Protein 6F6O (pdb70)

Solvent-accessible surface area: 9831 Å² total; per-residue (Å²): 67,77,19,6,32,26,11,93,158,20,134,42,8,0,20,28,50,218,68,77,158,99,52,0,0,54,0,13,0,31,0,44,46,99,60,53,59,0,56,4,80,0,24,0,49,4,43,20,104,100,1,20,46,35,6,100,86,96,71,10,81,1,73,0,50,0,28,0,42,64,63,1,46,10,39,64,141,46,2,10,0,68,76,68,11,108,27,98,142,191,69,101,87,136,90,45,5,89,2,4,0,0,8,51,126,27,24,31,28,50,98,131,159,55,58,107,29,109,101,1,68,41,139,25,83,2,83,4,139,5,85,124,30,44,108,40,66,1,87,2,32,0,8,0,0,20,143,69,60,55,122,194,14,38,14,0,0,19,0,54,1,17,4,121,24,75,146,26,14,10,124,83,83,22,67,1,79,0,36,72,15,95,12,58,2,82,46,22,113,113

GO terms:
  GO:0046983 protein dimerization activity (F, IDA)
  GO:0005515 protein binding (F, IPI)

Nearest PDB structures (foldseek):
  6f6o-assembly1_A  TM=1.005E+00  e=3.137E-37  Human adenovirus B3
  4wyj-assembly1_C  TM=9.952E-01  e=2.192E-34  Human adenovirus B3
  4wyj-assembly1_B  TM=9.953E-01  e=2.698E-34  Human adenovirus B3
  1h7z-assembly1_B  TM=9.784E-01  e=2.081E-34  Human adenovirus B3
  4zdg-assembly1_B  TM=9.277E-01  e=8.644E-22  Human adenovirus 14p1

Secondary structure (DSSP, 8-state):
--EEES-SS--S-B--STT--S--EEEEEEEEEETTEEEEEEEEEE-STTGGGGGGSSEEEEEEEEEE-TTS-B-TTTSSB-S--EESS--STT---GGGSBPTTTS-B--TTS---GGGEEEEEEEEE-TTS-EEEEEEEEEESB--SSTT-SEEEEEEEEEE-SS-S-SS----BPPPEEEEEEBPP-

CATH classification: 2.60.90.10

Foldseek 3Di:
DFKWWPDDWDDFFFAFDPPDDDGFKDWTWIWGDDPQKTKIKIKIKGHHQVVQCQLQDQKHKTKWKFFAAQQGWTPQVPGRGNHTIDDPDDDPDSDGPQQRAFDCVQANEPDDPDDADPSQKDKDWWWWQAPVRDIFIWIKIWGWHHDDPDPRTDIMIMIMTIGNHPGRRDDHGDITMTGMDIDMHGGDDD

Structure (mmCIF, N/CA/C/O backbone):
data_6F6O
#
_entry.id   6F6O
#
_cell.length_a   81.867
_cell.length_b   81.867
_cell.length_c   81.867
_cell.angle_alpha   90.00
_cell.angle_beta   90.00
_cell.angle_gamma   90.00
#
_symmetry.space_group_name_H-M   'P 21 3'
#
loop_
_entity.id
_entity.type
_entity.pdbx_description
1 polymer 'Fiber protein'
2 water water
#
loop_
_atom_site.group_PDB
_atom_site.id
_atom_site.type_symbol
_atom_site.label_atom_id
_atom_site.label_alt_id
_atom_site.label_comp_id
_atom_site.label_asym_id
_atom_site.label_entity_id
_atom_site.label_seq_id
_atom_site.pdbx_PDB_ins_code
_atom_site.Cartn_x
_atom_site.Cartn_y
_atom_site.Cartn_z
_atom_site.occupancy
_atom_site.B_iso_or_equiv
_atom_site.auth_seq_id
_atom_site.auth_comp_id
_atom_site.auth_asym_id
_atom_site.auth_atom_id
_atom_site.pdbx_PDB_model_num
ATOM 1 N N . ASN A 1 7 ? 9.757 -3.520 24.805 1.00 45.90 130 ASN A N 1
ATOM 2 C CA . ASN A 1 7 ? 9.915 -3.803 23.341 1.00 50.54 130 ASN A CA 1
ATOM 3 C C . ASN A 1 7 ? 11.296 -4.364 23.086 1.00 45.60 130 ASN A C 1
ATOM 4 O O . ASN A 1 7 ? 12.330 -3.661 22.993 1.00 43.15 130 ASN A O 1
ATOM 9 N N . ASN A 1 8 ? 11.324 -5.660 22.969 1.00 32.64 131 ASN A N 1
ATOM 10 C CA . ASN A 1 8 ? 12.625 -6.236 23.044 1.00 29.86 131 ASN A CA 1
ATOM 11 C C . ASN A 1 8 ? 13.012 -6.847 21.688 1.00 21.71 131 ASN A C 1
ATOM 12 O O . ASN A 1 8 ? 14.040 -7.531 21.665 1.00 24.33 131 ASN A O 1
ATOM 17 N N . THR A 1 9 ? 12.323 -6.495 20.576 1.00 22.50 132 THR A N 1
ATOM 18 C CA . THR A 1 9 ? 12.674 -7.001 19.217 1.00 20.21 132 THR A CA 1
ATOM 19 C C . THR A 1 9 ? 12.960 -5.892 18.171 1.00 19.66 132 THR A C 1
ATOM 20 O O . THR A 1 9 ? 12.111 -5.027 17.956 1.00 20.90 132 THR A O 1
ATOM 24 N N . LEU A 1 10 ? 14.136 -5.912 17.592 1.00 16.56 133 LEU A N 1
ATOM 25 C CA . LEU A 1 10 ? 14.549 -4.968 16.532 1.00 16.44 133 LEU A CA 1
ATOM 26 C C . LEU A 1 10 ? 14.732 -5.778 15.296 1.00 16.19 133 LEU A C 1
ATOM 27 O O . LEU A 1 10 ? 15.519 -6.762 15.264 1.00 15.66 133 LEU A O 1
ATOM 32 N N . TRP A 1 11 ? 14.062 -5.451 14.213 1.00 15.19 134 TRP A N 1
ATOM 33 C CA . TRP A 1 11 ? 14.066 -6.332 13.050 1.00 15.91 134 TRP A CA 1
ATOM 34 C C . TRP A 1 11 ? 13.729 -5.692 11.727 1.00 16.30 134 TRP A C 1
ATOM 35 O O . TRP A 1 11 ? 13.353 -4.493 11.646 1.00 17.97 134 TRP A O 1
ATOM 46 N N . THR A 1 12 ? 13.874 -6.478 10.676 1.00 16.91 135 THR A N 1
ATOM 47 C CA . THR A 1 12 ? 13.479 -6.145 9.277 1.00 18.15 135 THR A CA 1
ATOM 48 C C . THR A 1 12 ? 12.010 -6.367 8.984 1.00 21.23 135 THR A C 1
ATOM 49 O O . THR A 1 12 ? 11.562 -6.060 7.852 1.00 23.85 135 THR A O 1
ATOM 53 N N . GLY A 1 13 ? 11.255 -6.953 9.931 1.00 19.63 136 GLY A N 1
ATOM 54 C CA . GLY A 1 13 ? 9.959 -7.582 9.704 1.00 21.15 136 GLY A CA 1
ATOM 55 C C . GLY A 1 13 ? 10.169 -9.050 9.360 1.00 20.87 136 GLY A C 1
ATOM 56 O O . GLY A 1 13 ? 11.315 -9.454 8.980 1.00 20.80 136 GLY A O 1
ATOM 57 N N . PRO A 1 14 ? 9.098 -9.824 9.439 1.00 21.62 137 PRO A N 1
ATOM 58 C CA . PRO A 1 14 ? 9.259 -11.278 9.318 1.00 22.04 137 PRO A CA 1
ATOM 59 C C . PRO A 1 14 ? 9.362 -11.821 7.910 1.00 21.40 137 PRO A C 1
ATOM 60 O O . PRO A 1 14 ? 9.763 -12.961 7.760 1.00 23.07 137 PRO A O 1
ATOM 64 N N . LYS A 1 15 ? 8.945 -11.047 6.900 1.00 20.01 138 LYS A N 1
ATOM 65 C CA . LYS A 1 15 ? 8.964 -11.518 5.491 1.00 21.03 138 LYS A CA 1
ATOM 66 C C . LYS A 1 15 ? 9.150 -10.296 4.552 1.00 20.90 138 LYS A C 1
ATOM 67 O O . LYS A 1 15 ? 8.266 -9.900 3.779 1.00 22.42 138 LYS A O 1
ATOM 73 N N . PRO A 1 16 ? 10.337 -9.682 4.666 1.00 19.51 139 PRO A N 1
ATOM 74 C CA . PRO A 1 16 ? 10.527 -8.398 4.000 1.00 18.71 139 PRO A CA 1
ATOM 75 C C . PRO A 1 16 ? 10.586 -8.527 2.487 1.00 20.92 139 PRO A C 1
ATOM 76 O O . PRO A 1 16 ? 11.015 -9.546 1.964 1.00 20.45 139 PRO A O 1
ATOM 80 N N . GLU A 1 17 ? 10.210 -7.447 1.802 1.00 22.16 140 GLU A N 1
ATOM 81 C CA . GLU A 1 17 ? 10.523 -7.305 0.372 1.00 24.42 140 GLU A CA 1
ATOM 82 C C . GLU A 1 17 ? 11.995 -6.913 0.195 1.00 23.28 140 GLU A C 1
ATOM 83 O O . GLU A 1 17 ? 12.743 -6.727 1.208 1.00 22.24 140 GLU A O 1
ATOM 89 N N . ALA A 1 18 ? 12.435 -6.815 -1.070 1.00 21.03 141 ALA A N 1
ATOM 90 C CA . ALA A 1 18 ? 13.860 -6.680 -1.312 1.00 18.50 141 ALA A CA 1
ATOM 91 C C . ALA A 1 18 ? 14.358 -5.403 -0.627 1.00 18.31 141 ALA A C 1
ATOM 92 O O . ALA A 1 18 ? 13.802 -4.313 -0.845 1.00 20.42 141 ALA A O 1
ATOM 94 N N . ASN A 1 19 ? 15.433 -5.577 0.169 1.00 17.84 142 ASN A N 1
ATOM 95 C CA . ASN A 1 19 ? 15.930 -4.512 1.062 1.00 17.09 142 ASN A CA 1
ATOM 96 C C . ASN A 1 19 ? 17.432 -4.463 1.155 1.00 17.90 142 ASN A C 1
ATOM 97 O O . ASN A 1 19 ? 17.980 -3.702 1.935 1.00 19.73 142 ASN A O 1
ATOM 102 N N . CYS A 1 20 ? 18.126 -5.316 0.398 1.00 18.15 143 CYS A N 1
ATOM 103 C CA . CYS A 1 20 ? 19.546 -5.568 0.626 1.00 18.61 143 CYS A CA 1
ATOM 104 C C . CYS A 1 20 ? 20.230 -5.673 -0.730 1.00 18.38 143 CYS A C 1
ATOM 105 O O . CYS A 1 20 ? 19.601 -6.147 -1.695 1.00 18.89 143 CYS A O 1
ATOM 108 N N . ILE A 1 21 ? 21.477 -5.219 -0.855 1.00 18.26 144 ILE A N 1
ATOM 109 C CA . ILE A 1 21 ? 22.263 -5.338 -2.078 1.00 20.97 144 ILE A CA 1
ATOM 110 C C . ILE A 1 21 ? 23.451 -6.301 -1.860 1.00 20.59 144 ILE A C 1
ATOM 111 O O . ILE A 1 21 ? 24.302 -6.033 -1.034 1.00 22.92 144 ILE A O 1
ATOM 116 N N . ILE A 1 22 ? 23.498 -7.344 -2.665 1.00 21.23 145 ILE A N 1
ATOM 117 C CA . ILE A 1 22 ? 24.602 -8.354 -2.717 1.00 23.37 145 ILE A CA 1
ATOM 118 C C . ILE A 1 22 ? 25.553 -8.088 -3.867 1.00 25.02 145 ILE A C 1
ATOM 119 O O . ILE A 1 22 ? 26.763 -8.198 -3.685 1.00 28.57 145 ILE A O 1
ATOM 124 N N . GLU A 1 23 ? 25.030 -7.824 -5.058 1.00 23.22 146 GLU A N 1
ATOM 125 C CA . GLU A 1 23 ? 25.862 -7.654 -6.278 1.00 26.74 146 GLU A CA 1
ATOM 126 C C . GLU A 1 23 ? 26.749 -6.456 -6.175 1.00 36.36 146 GLU A C 1
ATOM 127 O O . GLU A 1 23 ? 26.292 -5.352 -5.861 1.00 28.86 146 GLU A O 1
ATOM 133 N N . TYR A 1 24 ? 28.045 -6.683 -6.471 1.00 36.69 147 TYR A N 1
ATOM 134 C CA . TYR A 1 24 ? 29.017 -5.632 -6.459 1.00 38.19 147 TYR A CA 1
ATOM 135 C C . TYR A 1 24 ? 28.654 -4.539 -7.446 1.00 35.47 147 TYR A C 1
ATOM 136 O O . TYR A 1 24 ? 28.368 -4.796 -8.634 1.00 35.24 147 TYR A O 1
ATOM 145 N N . GLY A 1 25 ? 28.647 -3.307 -6.953 1.00 34.06 148 GLY A N 1
ATOM 146 C CA . GLY A 1 25 ? 28.407 -2.126 -7.792 1.00 37.70 148 GLY A CA 1
ATOM 147 C C . GLY A 1 25 ? 26.958 -1.794 -8.084 1.00 38.28 148 GLY A C 1
ATOM 148 O O . GLY A 1 25 ? 26.665 -0.720 -8.627 1.00 41.42 148 GLY A O 1
ATOM 149 N N . LYS A 1 26 ? 26.037 -2.679 -7.714 1.00 35.58 149 LYS A N 1
ATOM 150 C CA . LYS A 1 26 ? 24.605 -2.444 -7.943 1.00 32.51 149 LYS A CA 1
ATOM 151 C C . LYS A 1 26 ? 24.017 -1.442 -6.933 1.00 30.57 149 LYS A C 1
ATOM 152 O O . LYS A 1 26 ? 24.478 -1.309 -5.823 1.00 29.76 149 LYS A O 1
ATOM 158 N N . GLN A 1 27 ? 23.026 -0.665 -7.388 1.00 34.36 150 GLN A N 1
ATOM 159 C CA . GLN A 1 27 ? 22.472 0.466 -6.614 1.00 36.08 150 GLN A CA 1
ATOM 160 C C . GLN A 1 27 ? 21.082 0.229 -6.023 1.00 34.78 150 GLN A C 1
ATOM 161 O O . GLN A 1 27 ? 20.721 0.893 -5.054 1.00 36.50 150 GLN A O 1
ATOM 167 N N . ASN A 1 28 ? 20.366 -0.782 -6.525 1.00 28.91 151 ASN A N 1
ATOM 168 C CA . ASN A 1 28 ? 19.028 -1.102 -6.050 1.00 28.49 151 ASN A CA 1
ATOM 169 C C . ASN A 1 28 ? 19.008 -2.474 -5.378 1.00 26.05 151 ASN A C 1
ATOM 170 O O . ASN A 1 28 ? 19.785 -3.349 -5.764 1.00 23.97 151 ASN A O 1
ATOM 175 N N . PRO A 1 29 ? 18.118 -2.687 -4.387 1.00 24.17 152 PRO A N 1
ATOM 176 C CA . PRO A 1 29 ? 18.025 -3.989 -3.732 1.00 22.44 152 PRO A CA 1
ATOM 177 C C . PRO A 1 29 ? 17.846 -5.169 -4.680 1.00 21.30 152 PRO A C 1
ATOM 178 O O . PRO A 1 29 ? 17.096 -5.079 -5.630 1.00 24.45 152 PRO A O 1
ATOM 182 N N . ASP A 1 30 ? 18.547 -6.258 -4.390 1.00 19.52 153 ASP A N 1
ATOM 183 C CA . ASP A 1 30 ? 18.480 -7.509 -5.168 1.00 19.46 153 ASP A CA 1
ATOM 184 C C . ASP A 1 30 ? 18.286 -8.727 -4.299 1.00 19.87 153 ASP A C 1
ATOM 185 O O . ASP A 1 30 ? 18.439 -9.839 -4.797 1.00 19.99 153 ASP A O 1
ATOM 190 N N . SER A 1 31 ? 18.018 -8.539 -3.008 1.00 18.09 154 SER A N 1
ATOM 191 C CA . SER A 1 31 ? 17.884 -9.634 -2.068 1.00 17.77 154 SER A CA 1
ATOM 192 C C . SER A 1 31 ? 17.041 -9.178 -0.852 1.00 16.86 154 SER A C 1
ATOM 193 O O . SER A 1 31 ? 16.851 -7.947 -0.648 1.00 16.17 154 SER A O 1
ATOM 196 N N . LYS A 1 32 ? 16.517 -10.162 -0.130 1.00 16.61 155 LYS A N 1
ATOM 197 C CA . LYS A 1 32 ? 15.630 -9.944 1.013 1.00 15.74 155 LYS A CA 1
ATOM 198 C C . LYS A 1 32 ? 16.391 -10.455 2.230 1.00 15.16 155 LYS A C 1
ATOM 199 O O . LYS A 1 32 ? 16.557 -11.677 2.436 1.00 16.24 155 LYS A O 1
ATOM 205 N N . LEU A 1 33 ? 16.884 -9.532 3.057 1.00 15.31 156 LEU A N 1
ATOM 206 C CA . LEU A 1 33 ? 17.516 -9.887 4.348 1.00 14.76 156 LEU A CA 1
ATOM 207 C C . LEU A 1 33 ? 16.524 -9.882 5.468 1.00 14.11 156 LEU A C 1
ATOM 208 O O . LEU A 1 33 ? 15.875 -8.876 5.680 1.00 14.65 156 LEU A O 1
ATOM 213 N N . THR A 1 34 ? 16.321 -11.064 6.106 1.00 14.36 157 THR A N 1
ATOM 214 C CA . THR A 1 34 ? 15.574 -11.130 7.340 1.00 14.05 157 THR A CA 1
ATOM 215 C C . THR A 1 34 ? 16.560 -11.117 8.483 1.00 13.88 157 THR A C 1
ATOM 216 O O . THR A 1 34 ? 17.408 -11.981 8.575 1.00 14.45 157 THR A O 1
ATOM 220 N N . LEU A 1 35 ? 16.490 -10.092 9.332 1.00 12.78 158 LEU A N 1
ATOM 221 C CA . LEU A 1 35 ? 17.367 -9.993 10.495 1.00 13.39 158 LEU A CA 1
ATOM 222 C C . LEU A 1 35 ? 16.533 -9.635 11.698 1.00 13.57 158 LEU A C 1
ATOM 223 O O . LEU A 1 35 ? 15.740 -8.656 11.661 1.00 14.87 158 LEU A O 1
ATOM 228 N N . ILE A 1 36 ? 16.661 -10.424 12.775 1.00 13.00 159 ILE A N 1
ATOM 229 C CA . ILE A 1 36 ? 15.861 -10.235 13.972 1.00 14.35 159 ILE A CA 1
ATOM 230 C C . ILE A 1 36 ? 16.772 -10.252 15.174 1.00 13.80 159 ILE A C 1
ATOM 231 O O . ILE A 1 36 ? 17.535 -11.225 15.321 1.00 14.54 159 ILE A O 1
ATOM 236 N N . LEU A 1 37 ? 16.742 -9.231 16.013 1.00 13.71 160 LEU A N 1
ATOM 237 C CA . LEU A 1 37 ? 17.598 -9.084 17.207 1.00 13.94 160 LEU A CA 1
ATOM 238 C C . LEU A 1 37 ? 16.690 -8.949 18.392 1.00 15.20 160 LEU A C 1
ATOM 239 O O . LEU A 1 37 ? 15.887 -8.040 18.439 1.00 15.90 160 LEU A O 1
ATOM 244 N N . VAL A 1 38 ? 16.736 -9.883 19.346 1.00 15.70 161 VAL A N 1
ATOM 245 C CA . VAL A 1 38 ? 15.915 -9.868 20.521 1.00 15.12 161 VAL A CA 1
ATOM 246 C C . VAL A 1 38 ? 16.806 -9.730 21.769 1.00 16.50 161 VAL A C 1
ATOM 247 O O . VAL A 1 38 ? 17.755 -10.529 21.978 1.00 15.79 161 VAL A O 1
ATOM 251 N N . LYS A 1 39 ? 16.533 -8.754 22.603 1.00 18.66 162 LYS A N 1
ATOM 252 C CA . LYS A 1 39 ? 17.215 -8.698 23.907 1.00 21.06 162 LYS A CA 1
ATOM 253 C C . LYS A 1 39 ? 16.771 -9.792 24.874 1.00 25.76 162 LYS A C 1
ATOM 254 O O . LYS A 1 39 ? 15.581 -10.006 25.034 1.00 31.12 162 LYS A O 1
ATOM 260 N N . ASN A 1 40 ? 17.705 -10.416 25.589 1.00 23.18 163 ASN A N 1
ATOM 261 C CA . ASN A 1 40 ? 17.449 -11.501 26.560 1.00 26.82 163 ASN A CA 1
ATOM 262 C C . ASN A 1 40 ? 18.556 -11.227 27.626 1.00 23.56 163 ASN A C 1
ATOM 263 O O . ASN A 1 40 ? 19.699 -11.677 27.455 1.00 22.95 163 ASN A O 1
ATOM 268 N N . GLY A 1 41 ? 18.214 -10.546 28.703 1.00 24.69 164 GLY A N 1
ATOM 269 C CA . GLY A 1 41 ? 19.235 -10.132 29.730 1.00 24.24 164 GLY A CA 1
ATOM 270 C C . GLY A 1 41 ? 20.412 -9.367 29.093 1.00 22.66 164 GLY A C 1
ATOM 271 O O . GLY A 1 41 ? 20.175 -8.466 28.256 1.00 23.91 164 GLY A O 1
ATOM 272 N N . GLY A 1 42 ? 21.655 -9.790 29.382 1.00 20.52 165 GLY A N 1
ATOM 273 C CA . GLY A 1 42 ? 22.850 -9.147 28.866 1.00 20.28 165 GLY A CA 1
ATOM 274 C C . GLY A 1 42 ? 23.246 -9.531 27.461 1.00 18.96 165 GLY A C 1
ATOM 275 O O . GLY A 1 42 ? 24.295 -9.063 27.002 1.00 19.38 165 GLY A O 1
ATOM 276 N N . ILE A 1 43 ? 22.452 -10.381 26.791 1.00 17.75 166 ILE A N 1
ATOM 277 C CA . ILE A 1 43 ? 22.727 -10.877 25.451 1.00 17.37 166 ILE A CA 1
ATOM 278 C C . ILE A 1 43 ? 21.636 -10.453 24.460 1.00 14.72 166 ILE A C 1
ATOM 279 O O . ILE A 1 43 ? 20.510 -10.150 24.860 1.00 17.27 166 ILE A O 1
ATOM 284 N N . VAL A 1 44 ? 22.011 -10.370 23.179 1.00 14.64 167 VAL A N 1
ATOM 285 C CA . VAL A 1 44 ? 21.081 -10.370 22.038 1.00 14.23 167 VAL A CA 1
ATOM 286 C C . VAL A 1 44 ? 21.085 -11.747 21.418 1.00 15.32 167 VAL A C 1
ATOM 287 O O . VAL A 1 44 ? 22.155 -12.316 21.160 1.00 15.66 167 VAL A O 1
ATOM 291 N N . ASN A 1 45 ? 19.898 -12.262 21.199 1.00 13.80 168 ASN A N 1
ATOM 292 C CA . ASN A 1 45 ? 19.690 -13.455 20.389 1.00 14.92 168 ASN A CA 1
ATOM 293 C C . ASN A 1 45 ? 19.309 -12.989 18.970 1.00 15.10 168 ASN A C 1
ATOM 294 O O . ASN A 1 45 ? 18.294 -12.289 18.775 1.00 15.47 168 ASN A O 1
ATOM 299 N N . GLY A 1 46 ? 20.102 -13.381 17.982 1.00 13.68 169 GLY A N 1
ATOM 300 C CA . GLY A 1 46 ? 19.902 -13.022 16.595 1.00 14.45 169 GLY A CA 1
ATOM 301 C C . GLY A 1 46 ? 19.469 -14.174 15.757 1.00 13.48 169 GLY A C 1
ATOM 302 O O . GLY A 1 46 ? 19.790 -15.368 16.027 1.00 14.56 169 GLY A O 1
ATOM 303 N N . TYR A 1 47 ? 18.777 -13.812 14.659 1.00 12.93 170 TYR A N 1
ATOM 304 C CA . TYR A 1 47 ? 18.275 -14.752 13.667 1.00 12.28 170 TYR A CA 1
ATOM 305 C C . TYR A 1 47 ? 18.449 -14.094 12.310 1.00 12.69 170 TYR A C 1
ATOM 306 O O . TYR A 1 47 ? 18.042 -12.933 12.139 1.00 12.41 170 TYR A O 1
ATOM 315 N N . VAL A 1 48 ? 19.046 -14.753 11.337 1.00 11.64 171 VAL A N 1
ATOM 316 C CA . VAL A 1 48 ? 19.318 -14.149 10.031 1.00 12.79 171 VAL A CA 1
ATOM 317 C C . VAL A 1 48 ? 19.127 -15.151 8.851 1.00 12.52 171 VAL A C 1
ATOM 318 O O . VAL A 1 48 ? 19.509 -16.319 8.984 1.00 12.36 171 VAL A O 1
ATOM 322 N N . THR A 1 49 ? 18.470 -14.716 7.784 1.00 13.10 172 THR A N 1
ATOM 323 C CA A THR A 1 49 ? 18.352 -15.466 6.557 0.50 13.08 172 THR A CA 1
ATOM 324 C CA B THR A 1 49 ? 18.242 -15.477 6.578 0.50 14.02 172 THR A CA 1
ATOM 325 C C . THR A 1 49 ? 18.322 -14.509 5.390 1.00 14.70 172 THR A C 1
ATOM 326 O O . THR A 1 49 ? 17.850 -13.370 5.512 1.00 15.06 172 THR A O 1
ATOM 333 N N . LEU A 1 50 ? 18.790 -14.993 4.226 1.00 14.23 173 LEU A N 1
ATOM 334 C CA . LEU A 1 50 ? 18.860 -14.228 3.037 1.00 15.05 173 LEU A CA 1
ATOM 335 C C . LEU A 1 50 ? 18.060 -14.945 1.952 1.00 16.85 173 LEU A C 1
ATOM 336 O O . LEU A 1 50 ? 18.295 -16.201 1.759 1.00 18.53 173 LEU A O 1
ATOM 341 N N . MET A 1 51 ? 17.224 -14.222 1.203 1.00 15.72 174 MET A N 1
ATOM 342 C CA . MET A 1 51 ? 16.525 -14.735 0.023 1.00 16.59 174 MET A CA 1
ATOM 343 C C . MET A 1 51 ? 16.877 -13.910 -1.183 1.00 17.43 174 MET A C 1
ATOM 344 O O . MET A 1 51 ? 16.747 -12.669 -1.135 1.00 18.47 174 MET A O 1
ATOM 349 N N . GLY A 1 52 ? 17.285 -14.541 -2.268 1.00 16.00 175 GLY A N 1
ATOM 350 C CA . GLY A 1 52 ? 17.592 -13.805 -3.491 1.00 16.98 175 GLY A CA 1
ATOM 351 C C . GLY A 1 52 ? 16.436 -13.280 -4.210 1.00 17.10 175 GLY A C 1
ATOM 352 O O . GLY A 1 52 ? 15.381 -13.890 -4.247 1.00 19.15 175 GLY A O 1
ATOM 353 N N . ALA A 1 53 ? 16.600 -12.122 -4.878 1.00 17.14 176 ALA A N 1
ATOM 354 C CA . ALA A 1 53 ? 15.536 -11.409 -5.608 1.00 19.04 176 ALA A CA 1
ATOM 355 C C . ALA A 1 53 ? 16.074 -10.692 -6.845 1.00 22.22 176 ALA A C 1
ATOM 356 O O . ALA A 1 53 ? 15.604 -9.588 -7.213 1.00 26.26 176 ALA A O 1
ATOM 358 N N . SER A 1 54 ? 17.067 -11.274 -7.507 1.00 19.34 177 SER A N 1
ATOM 359 C CA . SER A 1 54 ? 17.473 -10.834 -8.821 1.00 20.47 177 SER A CA 1
ATOM 360 C C . SER A 1 54 ? 18.033 -12.026 -9.588 1.00 19.70 177 SER A C 1
ATOM 361 O O . SER A 1 54 ? 18.363 -13.045 -8.935 1.00 19.39 177 SER A O 1
ATOM 364 N N . ASP A 1 55 ? 18.147 -11.879 -10.894 1.00 21.91 178 ASP A N 1
ATOM 365 C CA . ASP A 1 55 ? 18.695 -12.977 -11.711 1.00 23.92 178 ASP A CA 1
ATOM 366 C C . ASP A 1 55 ? 20.169 -13.251 -11.330 1.00 24.81 178 ASP A C 1
ATOM 367 O O . ASP A 1 55 ? 20.590 -14.388 -11.265 1.00 25.49 178 ASP A O 1
ATOM 372 N N . TYR A 1 56 ? 20.936 -12.211 -11.030 1.00 22.83 179 TYR A N 1
ATOM 373 C CA . TYR A 1 56 ? 22.309 -12.363 -10.574 1.00 24.21 179 TYR A CA 1
ATOM 374 C C . TYR A 1 56 ? 22.426 -13.146 -9.273 1.00 21.41 179 TYR A C 1
ATOM 375 O O . TYR A 1 56 ? 23.169 -14.119 -9.207 1.00 20.54 179 TYR A O 1
ATOM 384 N N . VAL A 1 57 ? 21.676 -12.788 -8.221 1.00 18.65 180 VAL A N 1
ATOM 385 C CA . VAL A 1 57 ? 21.783 -13.433 -6.951 1.00 17.61 180 VAL A CA 1
ATOM 386 C C . VAL A 1 57 ? 21.298 -14.906 -7.105 1.00 17.43 180 VAL A C 1
ATOM 387 O O . VAL A 1 57 ? 21.871 -15.830 -6.496 1.00 17.39 180 VAL A O 1
ATOM 391 N N . ASN A 1 58 ? 20.256 -15.095 -7.925 1.00 18.41 181 ASN A N 1
ATOM 392 C CA . ASN A 1 58 ? 19.615 -16.396 -8.077 1.00 18.27 181 ASN A CA 1
ATOM 393 C C . ASN A 1 58 ? 20.337 -17.308 -9.083 1.00 19.58 181 ASN A C 1
ATOM 394 O O . ASN A 1 58 ? 19.886 -18.409 -9.329 1.00 19.73 181 ASN A O 1
ATOM 399 N N . THR A 1 59 ? 21.511 -16.887 -9.586 1.00 18.07 182 THR A N 1
ATOM 400 C CA . THR A 1 59 ? 22.389 -17.731 -10.378 1.00 20.43 182 THR A CA 1
ATOM 401 C C . THR A 1 59 ? 23.801 -17.907 -9.731 1.00 19.23 182 THR A C 1
ATOM 402 O O . THR A 1 59 ? 24.611 -18.621 -10.310 1.00 22.62 182 THR A O 1
ATOM 406 N N . LEU A 1 60 ? 24.047 -17.320 -8.582 1.00 20.29 183 LEU A N 1
ATOM 407 C CA . LEU A 1 60 ? 25.309 -17.516 -7.832 1.00 19.57 183 LEU A CA 1
ATOM 408 C C . LEU A 1 60 ? 25.610 -18.994 -7.625 1.00 20.15 183 LEU A C 1
ATOM 409 O O . LEU A 1 60 ? 26.759 -19.398 -7.781 1.00 20.96 183 LEU A O 1
ATOM 414 N N . PHE A 1 61 ? 24.607 -19.782 -7.283 1.00 20.20 184 PHE A N 1
ATOM 415 C CA . PHE A 1 61 ? 24.855 -21.195 -6.938 1.00 20.09 184 PHE A CA 1
ATOM 416 C C . PHE A 1 61 ? 24.998 -22.079 -8.219 1.00 21.64 184 PHE A C 1
ATOM 417 O O . PHE A 1 61 ? 25.108 -23.317 -8.101 1.00 21.46 184 PHE A O 1
ATOM 425 N N . LYS A 1 62 ? 25.053 -21.498 -9.411 1.00 20.60 185 LYS A N 1
ATOM 426 C CA . LYS A 1 62 ? 25.569 -22.221 -10.589 1.00 21.76 185 LYS A CA 1
ATOM 427 C C . LYS A 1 62 ? 27.101 -22.394 -10.551 1.00 22.84 185 LYS A C 1
ATOM 428 O O . LYS A 1 62 ? 27.672 -23.108 -11.401 1.00 25.20 185 LYS A O 1
ATOM 434 N N . ASN A 1 63 ? 27.769 -21.753 -9.596 1.00 21.96 186 ASN A N 1
ATOM 435 C CA . ASN A 1 63 ? 29.199 -21.943 -9.372 1.00 25.43 186 ASN A CA 1
ATOM 436 C C . ASN A 1 63 ? 29.453 -22.725 -8.109 1.00 23.95 186 ASN A C 1
ATOM 437 O O . ASN A 1 63 ? 28.717 -22.621 -7.166 1.00 22.54 186 ASN A O 1
ATOM 442 N N . LYS A 1 64 ? 30.548 -23.507 -8.104 1.00 26.25 187 LYS A N 1
ATOM 443 C CA . LYS A 1 64 ? 30.859 -24.336 -6.934 1.00 28.58 187 LYS A CA 1
ATOM 444 C C . LYS A 1 64 ? 31.489 -23.540 -5.784 1.00 24.29 187 LYS A C 1
ATOM 445 O O . LYS A 1 64 ? 31.473 -23.983 -4.654 1.00 26.64 187 LYS A O 1
ATOM 451 N N . ASN A 1 65 ? 31.957 -22.322 -6.076 1.00 24.55 188 ASN A N 1
ATOM 452 C CA . ASN A 1 65 ? 32.506 -21.415 -5.086 1.00 25.27 188 ASN A CA 1
ATOM 453 C C . ASN A 1 65 ? 31.672 -20.159 -5.036 1.00 27.87 188 ASN A C 1
ATOM 454 O O . ASN A 1 65 ? 31.466 -19.472 -6.045 1.00 32.26 188 ASN A O 1
ATOM 459 N N . VAL A 1 66 ? 31.153 -19.851 -3.871 1.00 22.12 189 VAL A N 1
ATOM 460 C CA . VAL A 1 66 ? 30.210 -18.730 -3.691 1.00 26.32 189 VAL A CA 1
ATOM 461 C C . VAL A 1 66 ? 30.631 -18.043 -2.407 1.00 22.26 189 VAL A C 1
ATOM 462 O O . VAL A 1 66 ? 30.884 -18.721 -1.435 1.00 20.42 189 VAL A O 1
ATOM 466 N N . SER A 1 67 ? 30.717 -16.727 -2.411 1.00 21.85 190 SER A N 1
ATOM 467 C CA A SER A 1 67 ? 30.836 -15.927 -1.156 0.50 21.09 190 SER A CA 1
ATOM 468 C CA B SER A 1 67 ? 30.867 -15.912 -1.204 0.50 20.35 190 SER A CA 1
ATOM 469 C C . SER A 1 67 ? 29.824 -14.807 -1.239 1.00 21.81 190 SER A C 1
ATOM 470 O O . SER A 1 67 ? 29.770 -14.027 -2.197 1.0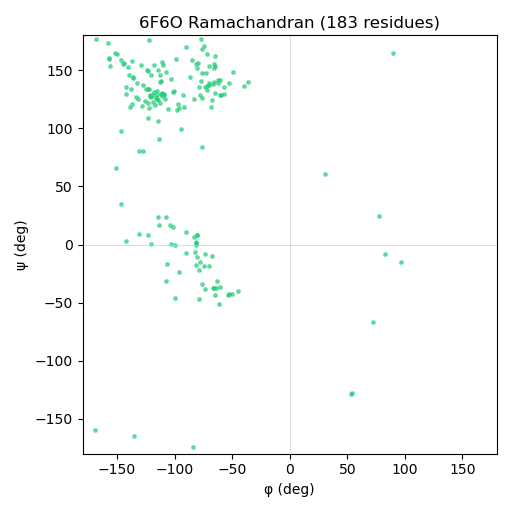0 25.82 190 SER A O 1
ATOM 475 N N . ILE A 1 68 ? 28.998 -14.710 -0.216 1.00 17.70 191 ILE A N 1
ATOM 476 C CA . ILE A 1 68 ? 27.955 -13.712 -0.093 1.00 18.91 191 ILE A CA 1
ATOM 477 C C . ILE A 1 68 ? 28.261 -12.844 1.130 1.00 18.44 191 ILE A C 1
ATOM 478 O O . ILE A 1 68 ? 28.316 -13.382 2.259 1.00 17.05 191 ILE A O 1
ATOM 483 N N . ASN A 1 69 ? 28.437 -11.535 0.953 1.00 19.42 192 ASN A N 1
ATOM 484 C CA A ASN A 1 69 ? 28.811 -10.647 2.043 0.50 19.87 192 ASN A CA 1
ATOM 485 C CA B ASN A 1 69 ? 28.819 -10.627 2.037 0.50 21.09 192 ASN A CA 1
ATOM 486 C C . ASN A 1 69 ? 27.684 -9.633 2.275 1.00 20.22 192 ASN A C 1
ATOM 487 O O . ASN A 1 69 ? 27.131 -9.058 1.308 1.00 22.83 192 ASN A O 1
ATOM 496 N N . VAL A 1 70 ? 27.318 -9.420 3.519 1.00 16.14 193 VAL A N 1
ATOM 497 C CA . VAL A 1 70 ? 26.319 -8.424 3.936 1.00 16.15 193 VAL A CA 1
ATOM 498 C C . VAL A 1 70 ? 26.993 -7.601 5.037 1.00 17.69 193 VAL A C 1
ATOM 499 O O . VAL A 1 70 ? 27.390 -8.156 6.067 1.00 17.28 193 VAL A O 1
ATOM 503 N N . GLU A 1 71 ? 27.139 -6.311 4.833 1.00 18.06 194 GLU A N 1
ATOM 504 C CA . GLU A 1 71 ? 27.715 -5.445 5.866 1.00 18.44 194 GLU A CA 1
ATOM 505 C C . GLU A 1 71 ? 26.723 -4.508 6.445 1.00 17.88 194 GLU A C 1
ATOM 506 O O . GLU A 1 71 ? 26.066 -3.773 5.685 1.00 19.38 194 GLU A O 1
ATOM 512 N N . LEU A 1 72 ? 26.630 -4.436 7.774 1.00 17.21 195 LEU A N 1
ATOM 513 C CA . LEU A 1 72 ? 25.736 -3.487 8.438 1.00 16.53 195 LEU A CA 1
ATOM 514 C C . LEU A 1 72 ? 26.559 -2.544 9.304 1.00 17.09 195 LEU A C 1
ATOM 515 O O . LEU A 1 72 ? 27.330 -2.998 10.175 1.00 16.46 195 LEU A O 1
ATOM 520 N N . TYR A 1 73 ? 26.339 -1.239 9.127 1.00 17.86 196 TYR A N 1
ATOM 521 C CA . TYR A 1 73 ? 27.045 -0.229 9.851 1.00 18.06 196 TYR A CA 1
ATOM 522 C C . TYR A 1 73 ? 26.002 0.619 10.548 1.00 20.00 196 TYR A C 1
ATOM 523 O O . TYR A 1 73 ? 25.011 1.024 9.899 1.00 19.79 196 TYR A O 1
ATOM 532 N N . PHE A 1 74 ? 26.211 0.906 11.823 1.00 19.62 197 PHE A N 1
ATOM 533 C CA . PHE A 1 74 ? 25.256 1.630 12.653 1.00 19.55 197 PHE A CA 1
ATOM 534 C C . PHE A 1 74 ? 25.836 2.865 13.296 1.00 21.52 197 PHE A C 1
ATOM 535 O O . PHE A 1 74 ? 27.005 2.896 13.654 1.00 21.88 197 PHE A O 1
ATOM 543 N N . ASP A 1 75 ? 24.994 3.877 13.545 1.00 21.81 198 ASP A N 1
ATOM 544 C CA . ASP A 1 75 ? 25.379 5.078 14.203 1.00 23.70 198 ASP A CA 1
ATOM 545 C C . ASP A 1 75 ? 25.340 4.938 15.731 1.00 22.57 198 ASP A C 1
ATOM 546 O O . ASP A 1 75 ? 25.050 3.816 16.237 1.00 21.81 198 ASP A O 1
ATOM 551 N N . ALA A 1 76 ? 25.557 6.019 16.470 1.00 26.17 199 ALA A N 1
ATOM 552 C CA . ALA A 1 76 ? 25.738 5.921 17.937 1.00 26.14 199 ALA A CA 1
ATOM 553 C C . ALA A 1 76 ? 24.464 5.550 18.657 1.00 26.41 199 ALA A C 1
ATOM 554 O O . ALA A 1 76 ? 24.519 5.110 19.803 1.00 28.54 199 ALA A O 1
ATOM 556 N N . THR A 1 77 ? 23.317 5.738 17.990 1.00 26.15 200 THR A N 1
ATOM 557 C CA . THR A 1 77 ? 22.030 5.346 18.546 1.00 27.01 200 THR A CA 1
ATOM 558 C C . THR A 1 77 ? 21.490 4.054 17.904 1.00 25.89 200 THR A C 1
ATOM 559 O O . THR A 1 77 ? 20.330 3.769 18.045 1.00 25.75 200 THR A O 1
ATOM 563 N N . GLY A 1 78 ? 22.336 3.278 17.228 1.00 23.40 201 GLY A N 1
ATOM 564 C CA . GLY A 1 78 ? 21.970 1.968 16.768 1.00 22.18 201 GLY A CA 1
ATOM 565 C C . GLY A 1 78 ? 21.098 1.923 15.521 1.00 22.27 201 GLY A C 1
ATOM 566 O O . GLY A 1 78 ? 20.409 0.921 15.284 1.00 22.31 201 GLY A O 1
ATOM 567 N N . HIS A 1 79 ? 21.175 2.988 14.693 1.00 23.17 202 HIS A N 1
ATOM 568 C CA . HIS A 1 79 ? 20.419 3.042 13.433 1.00 23.00 202 HIS A CA 1
ATOM 569 C C . HIS A 1 79 ? 21.320 2.762 12.266 1.00 22.16 202 HIS A C 1
ATOM 570 O O . HIS A 1 79 ? 22.460 3.229 12.246 1.00 22.93 202 HIS A O 1
ATOM 577 N N . ILE A 1 80 ? 20.804 2.053 11.286 1.00 20.99 203 ILE A N 1
ATOM 578 C CA . ILE A 1 80 ? 21.540 1.754 10.070 1.00 20.96 203 ILE A CA 1
ATOM 579 C C . ILE A 1 80 ? 22.008 3.034 9.367 1.00 22.25 203 ILE A C 1
ATOM 580 O O . ILE A 1 80 ? 21.241 3.983 9.224 1.00 23.94 203 ILE A O 1
ATOM 585 N N . LEU A 1 81 ? 23.265 3.011 8.927 1.00 21.97 204 LEU A N 1
ATOM 586 C CA . LEU A 1 81 ? 23.819 4.008 7.978 1.00 23.31 204 LEU A CA 1
ATOM 587 C C . LEU A 1 81 ? 23.681 3.421 6.583 1.00 24.84 204 LEU A C 1
ATOM 588 O O . LEU A 1 81 ? 24.486 2.588 6.175 1.00 24.37 204 LEU A O 1
ATOM 593 N N . PRO A 1 82 ? 22.637 3.820 5.809 1.00 25.43 205 PRO A N 1
ATOM 594 C CA . PRO A 1 82 ? 22.282 3.039 4.577 1.00 27.39 205 PRO A CA 1
ATOM 595 C C . PRO A 1 82 ? 23.230 3.245 3.425 1.00 28.88 205 PRO A C 1
ATOM 596 O O . PRO A 1 82 ? 23.264 2.425 2.521 1.00 33.36 205 PRO A O 1
ATOM 600 N N . ASP A 1 83 ? 24.004 4.310 3.472 1.00 33.44 206 ASP A N 1
ATOM 601 C CA . ASP A 1 83 ? 24.879 4.673 2.405 1.00 34.89 206 ASP A CA 1
ATOM 602 C C . ASP A 1 83 ? 25.976 3.645 2.186 1.00 35.82 206 ASP A C 1
ATOM 603 O O . ASP A 1 83 ? 26.233 3.215 1.072 1.00 35.38 206 ASP A O 1
ATOM 608 N N . SER A 1 84 ? 26.538 3.192 3.302 1.00 33.47 207 SER A N 1
ATOM 609 C CA . SER A 1 84 ? 27.609 2.264 3.350 1.00 30.68 207 SER A CA 1
ATOM 610 C C . SER A 1 84 ? 27.164 0.789 3.568 1.00 28.46 207 SER A C 1
ATOM 611 O O . SER A 1 84 ? 27.913 -0.175 3.296 1.00 27.72 207 SER A O 1
ATOM 614 N N . SER A 1 85 ? 25.993 0.630 4.156 1.00 23.44 208 SER A N 1
ATOM 615 C CA . SER A 1 85 ? 25.482 -0.721 4.471 1.00 19.87 208 SER A CA 1
ATOM 616 C C . SER A 1 85 ? 24.838 -1.434 3.275 1.00 21.19 208 SER A C 1
ATOM 617 O O . SER A 1 85 ? 24.323 -0.810 2.370 1.00 22.03 208 SER A O 1
ATOM 620 N N . SER A 1 86 ? 24.885 -2.759 3.300 1.00 19.29 209 SER A N 1
ATOM 621 C CA . SER A 1 86 ? 24.209 -3.619 2.323 1.00 19.10 209 SER A CA 1
ATOM 622 C C . SER A 1 86 ? 22.695 -3.472 2.487 1.00 18.70 209 SER A C 1
ATOM 623 O O . SER A 1 86 ? 21.932 -3.478 1.503 1.00 20.22 209 SER A O 1
ATOM 626 N N . LEU A 1 87 ? 22.233 -3.331 3.714 1.00 19.49 210 LEU A N 1
ATOM 627 C CA . LEU A 1 87 ? 20.818 -3.138 4.040 1.00 20.78 210 LEU A CA 1
ATOM 628 C C . LEU A 1 87 ? 20.469 -1.681 3.881 1.00 21.45 210 LEU A C 1
ATOM 629 O O . LEU A 1 87 ? 21.108 -0.819 4.490 1.00 21.69 210 LEU A O 1
ATOM 634 N N . LYS A 1 88 ? 19.439 -1.411 3.068 1.00 21.23 211 LYS A N 1
ATOM 635 C CA . LYS A 1 88 ? 19.121 -0.053 2.667 1.00 24.60 211 LYS A CA 1
ATOM 636 C C . LYS A 1 88 ? 17.924 0.567 3.388 1.00 26.59 211 LYS A C 1
ATOM 637 O O . LYS A 1 88 ? 17.568 1.659 3.088 1.00 30.60 211 LYS A O 1
ATOM 643 N N . THR A 1 89 ? 17.291 -0.150 4.303 1.00 25.65 212 THR A N 1
ATOM 644 C CA . THR A 1 89 ? 16.208 0.360 5.134 1.00 27.30 212 THR A CA 1
ATOM 645 C C . THR A 1 89 ? 16.547 0.077 6.610 1.00 25.24 212 THR A C 1
ATOM 646 O O . THR A 1 89 ? 16.923 -1.081 6.905 1.00 27.73 212 THR A O 1
ATOM 650 N N . ASP A 1 90 ? 16.319 1.046 7.514 1.00 24.85 213 ASP A N 1
ATOM 651 C CA . ASP A 1 90 ? 16.720 0.875 8.938 1.00 23.26 213 ASP A CA 1
ATOM 652 C C . ASP A 1 90 ? 15.862 -0.289 9.491 1.00 22.88 213 ASP A C 1
ATOM 653 O O . ASP A 1 90 ? 14.718 -0.522 9.018 1.00 25.48 213 ASP A O 1
ATOM 658 N N . LEU A 1 91 ? 16.393 -0.949 10.506 1.00 22.44 214 LEU A N 1
ATOM 659 C CA . LEU A 1 91 ? 15.598 -1.877 11.319 1.00 21.35 214 LEU A CA 1
ATOM 660 C C . LEU A 1 91 ? 14.529 -1.075 12.055 1.00 21.60 214 LEU A C 1
ATOM 661 O O . LEU A 1 91 ? 14.622 0.171 12.204 1.00 23.97 214 LEU A O 1
ATOM 666 N N . GLU A 1 92 ? 13.503 -1.768 12.547 1.00 20.61 215 GLU A N 1
ATOM 667 C CA . GLU A 1 92 ? 12.424 -1.155 13.312 1.00 24.54 215 GLU A CA 1
ATOM 668 C C . GLU A 1 92 ? 12.052 -1.991 14.507 1.00 21.77 215 GLU A C 1
ATOM 669 O O . GLU A 1 92 ? 12.275 -3.226 14.514 1.00 18.79 215 GLU A O 1
ATOM 675 N N . LEU A 1 93 ? 11.450 -1.360 15.493 1.00 24.07 216 LEU A N 1
ATOM 676 C CA . LEU A 1 93 ? 10.981 -2.054 16.668 1.00 24.40 216 LEU A CA 1
ATOM 677 C C . LEU A 1 93 ? 9.688 -2.710 16.308 1.00 26.57 216 LEU A C 1
ATOM 678 O O . LEU A 1 93 ? 8.843 -2.112 15.668 1.00 29.08 216 LEU A O 1
ATOM 683 N N . LYS A 1 94 ? 9.524 -3.967 16.705 1.00 26.73 217 LYS A N 1
ATOM 684 C CA . LYS A 1 94 ? 8.281 -4.696 16.444 1.00 29.59 217 LYS A CA 1
ATOM 685 C C . LYS A 1 94 ? 7.090 -3.872 16.972 1.00 35.84 217 LYS A C 1
ATOM 686 O O . LYS A 1 94 ? 6.063 -3.745 16.313 1.00 43.26 217 LYS A O 1
ATOM 692 N N . TYR A 1 95 ? 7.250 -3.320 18.161 1.00 34.81 218 TYR A N 1
ATOM 693 C CA . TYR A 1 95 ? 6.268 -2.330 18.666 1.00 43.12 218 TYR A CA 1
ATOM 694 C C . TYR A 1 95 ? 6.794 -0.889 18.631 1.00 48.94 218 TYR A C 1
ATOM 695 O O . TYR A 1 95 ? 7.787 -0.588 19.322 1.00 44.31 218 TYR A O 1
ATOM 704 N N . LYS A 1 96 ? 6.158 -0.020 17.830 1.00 51.33 219 LYS A N 1
ATOM 705 C CA . LYS A 1 96 ? 6.495 1.418 17.756 1.00 55.05 219 LYS A CA 1
ATOM 706 C C . LYS A 1 96 ? 6.917 2.087 19.118 1.00 55.47 219 LYS A C 1
ATOM 707 O O . LYS A 1 96 ? 6.352 1.805 20.197 1.00 53.51 219 LYS A O 1
ATOM 713 N N . GLN A 1 97 ? 7.931 2.952 19.065 1.00 46.74 220 GLN A N 1
ATOM 714 C CA . GLN A 1 97 ? 8.295 3.819 20.183 1.00 46.12 220 GLN A CA 1
ATOM 715 C C . GLN A 1 97 ? 8.227 5.255 19.677 1.00 49.57 220 GLN A C 1
ATOM 716 O O . GLN A 1 97 ? 7.950 5.506 18.489 1.00 49.55 220 GLN A O 1
ATOM 722 N N . THR A 1 98 ? 8.454 6.186 20.607 1.00 51.41 221 THR A N 1
ATOM 723 C CA . THR A 1 98 ? 8.638 7.615 20.312 1.00 56.32 221 THR A CA 1
ATOM 724 C C . THR A 1 98 ? 9.676 7.854 19.174 1.00 57.10 221 THR A C 1
ATOM 725 O O . THR A 1 98 ? 10.648 7.060 19.014 1.00 50.04 221 THR A O 1
ATOM 729 N N . ALA A 1 99 ? 9.461 8.935 18.410 1.00 55.67 222 ALA A N 1
ATOM 730 C CA . ALA A 1 99 ? 10.399 9.409 17.367 1.00 59.05 222 ALA A CA 1
ATOM 731 C C . ALA A 1 99 ? 11.881 9.303 17.790 1.00 58.47 222 ALA A C 1
ATOM 732 O O . ALA A 1 99 ? 12.249 9.660 18.933 1.00 56.72 222 ALA A O 1
ATOM 734 N N . ASP A 1 100 ? 12.715 8.828 16.859 1.00 61.53 223 ASP A N 1
ATOM 735 C CA . ASP A 1 100 ? 14.123 8.485 17.116 1.00 66.36 223 ASP A CA 1
ATOM 736 C C . ASP A 1 100 ? 14.386 7.990 18.566 1.00 63.82 223 ASP A C 1
ATOM 737 O O . ASP A 1 100 ? 15.125 8.573 19.367 1.00 65.65 223 ASP A O 1
ATOM 742 N N . PHE A 1 101 ? 13.712 6.901 18.885 1.00 53.98 224 PHE A N 1
ATOM 743 C CA . PHE A 1 101 ? 14.030 6.125 20.054 1.00 46.93 224 PHE A CA 1
ATOM 744 C C . PHE A 1 101 ? 15.387 5.431 19.767 1.00 37.56 224 PHE A C 1
ATOM 745 O O . PHE A 1 101 ? 15.622 4.975 18.651 1.00 34.29 224 PHE A O 1
ATOM 753 N N . SER A 1 102 ? 16.247 5.396 20.774 1.00 35.52 225 SER A N 1
ATOM 754 C CA . SER A 1 102 ? 17.572 4.758 20.633 1.00 30.52 225 SER A CA 1
ATOM 755 C C . SER A 1 102 ? 17.516 3.255 20.560 1.00 29.37 225 SER A C 1
ATOM 756 O O . SER A 1 102 ? 16.829 2.605 21.347 1.00 31.81 225 SER A O 1
ATOM 759 N N . ALA A 1 103 ? 18.289 2.679 19.631 1.00 25.29 226 ALA A N 1
ATOM 760 C CA . ALA A 1 103 ? 18.448 1.244 19.575 1.00 22.76 226 ALA A CA 1
ATOM 761 C C . ALA A 1 103 ? 19.849 0.807 20.066 1.00 21.20 226 ALA A C 1
ATOM 762 O O . ALA A 1 103 ? 20.308 -0.290 19.736 1.00 20.91 226 ALA A O 1
ATOM 764 N N . ARG A 1 104 ? 20.497 1.624 20.885 1.00 21.44 227 ARG A N 1
ATOM 765 C CA . ARG A 1 104 ? 21.860 1.351 21.296 1.00 23.07 227 ARG A CA 1
ATOM 766 C C . ARG A 1 104 ? 21.950 0.012 22.035 1.00 21.82 227 ARG A C 1
ATOM 767 O O . ARG A 1 104 ? 22.957 -0.745 21.870 1.00 20.30 227 ARG A O 1
ATOM 775 N N . GLY A 1 105 ? 20.910 -0.323 22.832 1.00 20.74 228 GLY A N 1
ATOM 776 C CA . GLY A 1 105 ? 20.904 -1.569 23.611 1.00 19.96 228 GLY A CA 1
ATOM 777 C C . GLY A 1 105 ? 20.830 -2.850 22.829 1.00 19.02 228 GLY A C 1
ATOM 778 O O . GLY A 1 105 ? 21.068 -3.929 23.394 1.00 19.09 228 GLY A O 1
ATOM 779 N N . PHE A 1 106 ? 20.578 -2.781 21.520 1.00 18.03 229 PHE A N 1
ATOM 780 C CA . PHE A 1 106 ? 20.682 -3.945 20.629 1.00 17.00 229 PHE A CA 1
ATOM 781 C C . PHE A 1 106 ? 22.057 -4.131 20.022 1.00 16.79 229 PHE A C 1
ATOM 782 O O . PHE A 1 106 ? 22.299 -5.109 19.283 1.00 17.53 229 PHE A O 1
ATOM 790 N N . MET A 1 107 ? 22.944 -3.166 20.242 1.00 17.33 230 MET A N 1
ATOM 791 C CA . MET A 1 107 ? 24.249 -3.157 19.524 1.00 17.72 230 MET A CA 1
ATOM 792 C C . MET A 1 107 ? 25.240 -4.128 20.161 1.00 18.55 230 MET A C 1
ATOM 793 O O . MET A 1 107 ? 25.177 -4.328 21.320 1.00 17.59 230 MET A O 1
ATOM 798 N N . PRO A 1 108 ? 26.227 -4.582 19.388 1.00 16.89 231 PRO A N 1
ATOM 799 C CA . PRO A 1 108 ? 27.272 -5.399 19.991 1.00 17.10 231 PRO A CA 1
ATOM 800 C C . PRO A 1 108 ? 28.191 -4.548 20.890 1.00 17.83 231 PRO A C 1
ATOM 801 O O . PRO A 1 108 ? 28.671 -3.468 20.474 1.00 17.55 231 PRO A O 1
ATOM 805 N N . SER A 1 109 ? 28.475 -5.049 22.110 1.00 16.59 232 SER A N 1
ATOM 806 C CA . SER A 1 109 ? 29.276 -4.369 23.081 1.00 18.15 232 SER A CA 1
ATOM 807 C C . SER A 1 109 ? 30.648 -4.024 22.559 1.00 17.94 232 SER A C 1
ATOM 808 O O . SER A 1 109 ? 31.339 -4.903 22.051 1.00 17.66 232 SER A O 1
ATOM 811 N N . THR A 1 110 ? 31.069 -2.761 22.708 1.00 20.03 233 THR A N 1
ATOM 812 C CA . THR A 1 110 ? 32.427 -2.366 22.321 1.00 20.98 233 THR A CA 1
ATOM 813 C C . THR A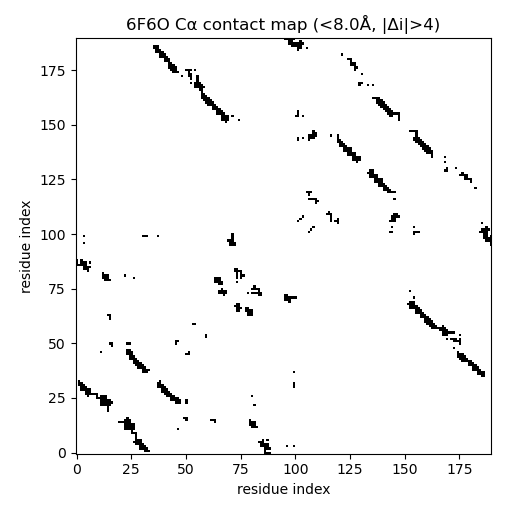 1 110 ? 33.425 -2.753 23.440 1.00 22.41 233 THR A C 1
ATOM 814 O O . THR A 1 110 ? 34.624 -2.679 23.232 1.00 23.62 233 THR A O 1
ATOM 818 N N . THR A 1 111 ? 32.942 -3.162 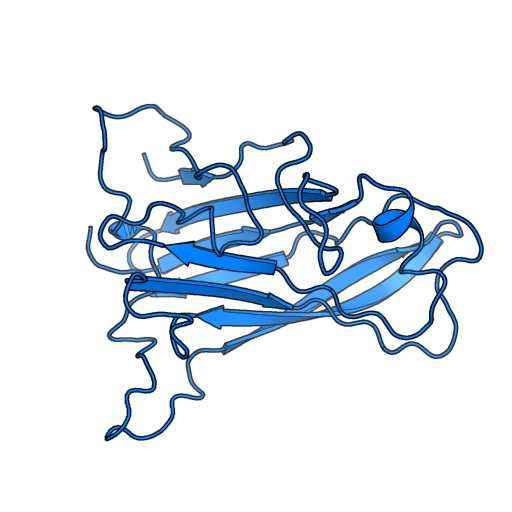24.623 1.00 22.32 234 THR A N 1
ATOM 819 C CA . THR A 1 111 ? 33.841 -3.714 25.676 1.00 21.63 234 THR A CA 1
ATOM 820 C C . THR A 1 111 ? 34.188 -5.175 25.345 1.00 20.30 234 THR A C 1
ATOM 821 O O . THR A 1 111 ? 35.338 -5.580 25.360 1.00 21.90 234 THR A O 1
ATOM 825 N N . ALA A 1 112 ? 33.175 -5.970 24.985 1.00 19.22 235 ALA A N 1
ATOM 826 C CA . ALA A 1 112 ? 33.398 -7.353 24.667 1.00 17.76 235 ALA A CA 1
ATOM 827 C C . ALA A 1 112 ? 34.073 -7.498 23.299 1.00 17.14 235 ALA A C 1
ATOM 828 O O . ALA A 1 112 ? 34.917 -8.367 23.121 1.00 18.48 235 ALA A O 1
ATOM 830 N N . TYR A 1 113 ? 33.679 -6.642 22.322 1.00 16.80 236 TYR A N 1
ATOM 831 C CA . TYR A 1 113 ? 34.082 -6.747 20.938 1.00 16.48 236 TYR A CA 1
ATOM 832 C C . TYR A 1 113 ? 34.651 -5.377 20.506 1.00 17.31 236 TYR A C 1
ATOM 833 O O . TYR A 1 113 ? 33.923 -4.552 19.967 1.00 16.79 236 TYR A O 1
ATOM 842 N N . PRO A 1 114 ? 35.915 -5.098 20.850 1.00 18.67 237 PRO A N 1
ATOM 843 C CA . PRO A 1 114 ? 36.436 -3.755 20.585 1.00 19.31 237 PRO A CA 1
ATOM 844 C C . PRO A 1 114 ? 36.752 -3.452 19.102 1.00 21.46 237 PRO A C 1
ATOM 845 O O . PRO A 1 114 ? 36.812 -4.359 18.293 1.00 20.37 237 PRO A O 1
ATOM 849 N N . PHE A 1 115 ? 37.043 -2.194 18.767 1.00 22.64 238 PHE A N 1
ATOM 850 C CA . PHE A 1 115 ? 37.614 -1.865 17.485 1.00 21.31 238 PHE A CA 1
ATOM 851 C C . PHE A 1 115 ? 39.151 -1.957 17.448 1.00 22.47 238 PHE A C 1
ATOM 852 O O . PHE A 1 115 ? 39.854 -1.620 18.420 1.00 25.53 238 PHE A O 1
ATOM 860 N N . ASP A 1 116 ? 39.678 -2.392 16.314 1.00 23.22 239 ASP A N 1
ATOM 861 C CA . ASP A 1 116 ? 41.108 -2.371 16.018 1.00 24.26 239 ASP A CA 1
ATOM 862 C C . ASP A 1 116 ? 41.551 -0.970 15.670 1.00 30.03 239 ASP A C 1
ATOM 863 O O . ASP A 1 116 ? 41.700 -0.617 14.498 1.00 40.77 239 ASP A O 1
ATOM 868 N N . LEU A 1 117 ? 41.820 -0.203 16.679 1.00 27.85 240 LEU A N 1
ATOM 869 C CA . LEU A 1 117 ? 42.293 1.139 16.431 1.00 29.70 240 LEU A CA 1
ATOM 870 C C . LEU A 1 117 ? 43.817 1.084 16.231 1.00 31.64 240 LEU A C 1
ATOM 871 O O . LEU A 1 117 ? 44.483 0.144 16.704 1.00 31.54 240 LEU A O 1
ATOM 876 N N . PRO A 1 118 ? 44.372 2.124 15.566 1.00 31.61 241 PRO A N 1
ATOM 877 C CA . PRO A 1 118 ? 45.786 2.160 15.187 1.00 34.78 241 PRO A CA 1
ATOM 878 C C . PRO A 1 118 ? 46.827 1.735 16.206 1.00 38.40 241 PRO A C 1
ATOM 879 O O . PRO A 1 118 ? 47.786 1.050 15.794 1.00 46.54 241 PRO A O 1
ATOM 883 N N . ASN A 1 119 ? 46.680 2.089 17.485 1.00 34.52 242 ASN A N 1
ATOM 884 C CA . ASN A 1 119 ? 47.730 1.777 18.495 1.00 35.35 242 ASN A CA 1
ATOM 885 C C . ASN A 1 119 ? 47.276 0.767 19.583 1.00 32.38 242 ASN A C 1
ATOM 886 O O . ASN A 1 119 ? 47.871 0.678 20.686 1.00 33.62 242 ASN A O 1
ATOM 891 N N . ALA A 1 120 ? 46.268 -0.026 19.205 1.00 33.09 243 ALA A N 1
ATOM 892 C CA . ALA A 1 120 ? 45.774 -1.167 20.019 1.00 32.06 243 ALA A CA 1
ATOM 893 C C . ALA A 1 120 ? 46.151 -2.504 19.280 1.00 32.04 243 ALA A C 1
ATOM 894 O O . ALA A 1 120 ? 46.374 -2.530 18.069 1.00 31.12 243 ALA A O 1
ATOM 896 N N . GLY A 1 121 ? 46.238 -3.609 20.017 1.00 35.22 244 GLY A N 1
ATOM 897 C CA . GLY A 1 121 ? 46.441 -4.886 19.352 1.00 34.37 244 GLY A CA 1
ATOM 898 C C . GLY A 1 121 ? 45.164 -5.278 18.638 1.00 36.66 244 GLY A C 1
ATOM 899 O O . GLY A 1 121 ? 44.094 -4.724 18.894 1.00 44.87 244 GLY A O 1
ATOM 900 N N . THR A 1 122 ? 45.253 -6.226 17.732 1.00 37.83 245 THR A N 1
ATOM 901 C CA . THR A 1 122 ? 44.107 -6.583 16.934 1.00 37.82 245 THR A CA 1
ATOM 902 C C . THR A 1 122 ? 43.208 -7.534 17.768 1.00 33.90 245 THR A C 1
ATOM 903 O O . THR A 1 122 ? 43.677 -8.174 18.708 1.00 35.04 245 THR A O 1
ATOM 907 N N . HIS A 1 123 ? 41.939 -7.553 17.429 1.00 28.47 246 HIS A N 1
ATOM 908 C CA . HIS A 1 123 ? 40.872 -8.306 18.167 1.00 27.54 246 HIS A CA 1
ATOM 909 C C . HIS A 1 123 ? 40.233 -9.466 17.411 1.00 28.65 246 HIS A C 1
ATOM 910 O O . HIS A 1 123 ? 39.137 -9.354 16.832 1.00 36.14 246 HIS A O 1
ATOM 917 N N . ASN A 1 124 ? 40.818 -10.656 17.594 1.00 22.99 247 ASN A N 1
ATOM 918 C CA . ASN A 1 124 ? 40.193 -11.845 17.017 1.00 21.96 247 ASN A CA 1
ATOM 919 C C . ASN A 1 124 ? 39.028 -12.482 17.810 1.00 20.50 247 ASN A C 1
ATOM 920 O O . ASN A 1 124 ? 38.300 -13.337 17.304 1.00 21.47 247 ASN A O 1
ATOM 925 N N . GLU A 1 125 ? 38.721 -11.888 18.955 1.00 18.55 248 GLU A N 1
ATOM 926 C CA . GLU A 1 125 ? 37.591 -12.311 19.744 1.00 16.58 248 GLU A CA 1
ATOM 927 C C . GLU A 1 125 ? 36.243 -11.781 19.264 1.00 16.34 248 GLU A C 1
ATOM 928 O O . GLU A 1 125 ? 35.198 -11.997 19.927 1.00 18.69 248 GLU A O 1
ATOM 934 N N . ASN A 1 126 ? 36.233 -11.144 18.103 1.00 16.16 249 ASN A N 1
ATOM 935 C CA . ASN A 1 126 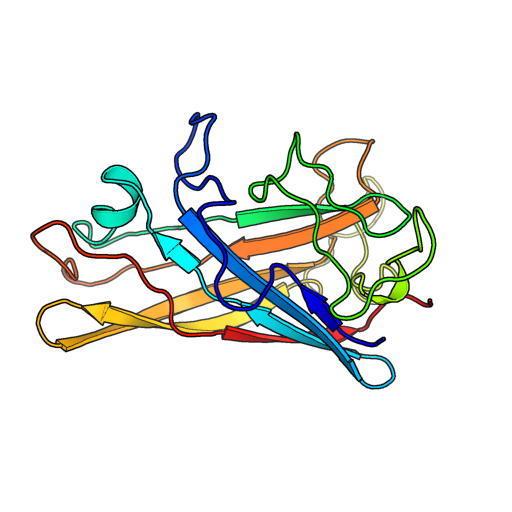? 35.041 -10.475 17.616 1.00 16.26 249 ASN A CA 1
ATOM 936 C C . ASN A 1 126 ? 34.306 -11.267 16.565 1.00 14.70 249 ASN A C 1
ATOM 937 O O . ASN A 1 126 ? 33.375 -10.744 15.932 1.00 15.72 249 ASN A O 1
ATOM 942 N N . TYR A 1 127 ? 34.611 -12.558 16.408 1.00 12.68 250 TYR A N 1
ATOM 943 C CA . TYR A 1 127 ? 33.991 -13.384 15.411 1.00 13.70 250 TYR A CA 1
ATOM 944 C C . TYR A 1 127 ? 33.110 -14.477 16.008 1.00 14.59 250 TYR A C 1
ATOM 945 O O . TYR A 1 127 ? 33.523 -15.139 16.968 1.00 15.83 250 TYR A O 1
ATOM 954 N N . ILE A 1 128 ? 31.964 -14.724 15.387 1.00 13.20 251 ILE A N 1
ATOM 955 C CA . ILE A 1 128 ? 31.147 -15.899 15.661 1.00 13.47 251 ILE A CA 1
ATOM 956 C C . ILE A 1 128 ? 31.147 -16.704 14.380 1.00 14.36 251 ILE A C 1
ATOM 957 O O . ILE A 1 128 ? 30.925 -16.128 13.299 1.00 14.59 251 ILE A O 1
ATOM 962 N N . PHE A 1 129 ? 31.391 -17.982 14.448 1.00 14.22 252 PHE A N 1
ATOM 963 C CA . PHE A 1 129 ? 31.413 -18.854 13.306 1.00 14.78 252 PHE A CA 1
ATOM 964 C C . PHE A 1 129 ? 30.389 -19.931 13.484 1.00 16.71 252 PHE A C 1
ATOM 965 O O . PHE A 1 129 ? 30.125 -20.404 14.615 1.00 17.47 252 PHE A O 1
ATOM 973 N N . GLY A 1 130 ? 29.788 -20.350 12.392 1.00 14.32 253 GLY A N 1
ATOM 974 C CA . GLY A 1 130 ? 28.901 -21.501 12.377 1.00 13.66 253 GLY A CA 1
ATOM 975 C C . GLY A 1 130 ? 28.538 -21.949 10.994 1.00 14.57 253 GLY A C 1
ATOM 976 O O . GLY A 1 130 ? 29.301 -21.720 10.039 1.00 14.92 253 GLY A O 1
ATOM 977 N N . GLN A 1 131 ? 27.431 -22.698 10.881 1.00 16.71 254 GLN A N 1
ATOM 978 C CA . GLN A 1 131 ? 26.990 -23.258 9.627 1.00 16.45 254 GLN A CA 1
ATOM 979 C C . GLN A 1 131 ? 25.507 -23.078 9.465 1.00 15.97 254 GLN A C 1
ATOM 980 O O . GLN A 1 131 ? 24.733 -23.129 10.436 1.00 18.73 254 GLN A O 1
ATOM 986 N N . CYS A 1 132 ? 25.096 -22.821 8.219 1.00 15.62 255 CYS A N 1
ATOM 987 C CA . CYS A 1 132 ? 23.664 -23.037 7.838 1.00 15.02 255 CYS A CA 1
ATOM 988 C C . CYS A 1 132 ? 23.723 -23.732 6.502 1.00 14.91 255 CYS A C 1
ATOM 989 O O . CYS A 1 132 ? 24.764 -24.293 6.170 1.00 14.89 255 CYS A O 1
ATOM 992 N N . TYR A 1 133 ? 22.616 -23.788 5.740 1.00 14.28 256 TYR A N 1
ATOM 993 C CA . TYR A 1 133 ? 22.525 -24.684 4.619 1.00 15.83 256 TYR A CA 1
ATOM 994 C C . TYR A 1 133 ? 21.756 -24.121 3.455 1.00 15.85 256 TYR A C 1
ATOM 995 O O . TYR A 1 133 ? 20.920 -23.237 3.645 1.00 15.28 256 TYR A O 1
ATOM 1004 N N . TYR A 1 134 ? 22.027 -24.642 2.259 1.00 15.53 257 TYR A N 1
ATOM 1005 C CA . TYR A 1 134 ? 21.265 -24.353 1.034 1.00 15.70 257 TYR A CA 1
ATOM 1006 C C . TYR A 1 134 ? 20.710 -25.648 0.495 1.00 15.68 257 TYR A C 1
ATOM 1007 O O . TYR A 1 134 ? 21.461 -26.587 0.329 1.00 17.05 257 TYR A O 1
ATOM 1016 N N . LYS A 1 135 ? 19.395 -25.700 0.259 1.00 15.84 258 LYS A N 1
ATOM 1017 C CA . LYS A 1 135 ? 18.758 -26.841 -0.310 1.00 17.09 258 LYS A CA 1
ATOM 1018 C C . LYS A 1 135 ? 18.582 -26.581 -1.782 1.00 18.26 258 LYS A C 1
ATOM 1019 O O . LYS A 1 135 ? 17.836 -25.688 -2.209 1.00 18.57 258 LYS A O 1
ATOM 1025 N N . ALA A 1 136 ? 19.246 -27.379 -2.608 1.00 18.90 259 ALA A N 1
ATOM 1026 C CA . ALA A 1 136 ? 19.193 -27.205 -4.068 1.00 19.10 259 ALA A CA 1
ATOM 1027 C C . ALA A 1 136 ? 17.897 -27.711 -4.706 1.00 22.73 259 ALA A C 1
ATOM 1028 O O . ALA A 1 136 ? 17.144 -28.419 -4.061 1.00 22.66 259 ALA A O 1
ATOM 1030 N N . SER A 1 137 ? 17.683 -27.372 -5.963 1.00 23.03 260 SER A N 1
ATOM 1031 C CA . SER A 1 137 ? 16.509 -27.759 -6.758 1.00 24.28 260 SER A CA 1
ATOM 1032 C C . SER A 1 137 ? 16.214 -29.226 -6.714 1.00 27.58 260 SER A C 1
ATOM 1033 O O . SER A 1 137 ? 15.040 -29.609 -6.638 1.00 28.90 260 SER A O 1
ATOM 1036 N N . ASP A 1 138 ? 17.269 -30.040 -6.804 1.00 26.59 261 ASP A N 1
ATOM 1037 C CA . ASP A 1 138 ? 17.124 -31.483 -6.813 1.00 28.95 261 ASP A CA 1
ATOM 1038 C C . ASP A 1 138 ? 16.961 -32.098 -5.420 1.00 28.42 261 ASP A C 1
ATOM 1039 O O . ASP A 1 138 ? 16.869 -33.368 -5.313 1.00 28.88 261 ASP A O 1
ATOM 1044 N N . GLY A 1 139 ? 16.935 -31.263 -4.384 1.00 25.65 262 GLY A N 1
ATOM 1045 C CA . GLY A 1 139 ? 16.800 -31.695 -3.001 1.00 25.70 262 GLY A CA 1
ATOM 1046 C C . GLY A 1 139 ? 18.089 -31.824 -2.210 1.00 25.18 262 GLY A C 1
ATOM 1047 O O . GLY A 1 139 ? 18.072 -31.850 -0.970 1.00 25.04 262 GLY A O 1
ATOM 1048 N N . ALA A 1 140 ? 19.223 -31.836 -2.895 1.00 21.89 263 ALA A N 1
ATOM 1049 C CA . ALA A 1 140 ? 20.513 -32.009 -2.210 1.00 21.24 263 ALA A CA 1
ATOM 1050 C C . ALA A 1 140 ? 20.850 -30.810 -1.292 1.00 18.94 263 ALA A C 1
ATOM 1051 O O . ALA A 1 140 ? 20.631 -29.623 -1.629 1.00 19.70 263 ALA A O 1
ATOM 1053 N N . LEU A 1 141 ? 21.371 -31.106 -0.092 1.00 19.50 264 LEU A N 1
ATOM 1054 C CA . LEU A 1 141 ? 21.678 -30.102 0.900 1.00 19.28 264 LEU A CA 1
ATOM 1055 C C . LEU A 1 141 ? 23.169 -29.764 0.911 1.00 18.99 264 LEU A C 1
ATOM 1056 O O . LEU A 1 141 ? 24.015 -30.671 0.816 1.00 23.00 264 LEU A O 1
ATOM 1061 N N . PHE A 1 142 ? 23.495 -28.471 0.897 1.00 19.25 265 PHE A N 1
ATOM 1062 C CA . PHE A 1 142 ? 24.863 -27.994 0.928 1.00 19.15 265 PHE A CA 1
ATOM 1063 C C . PHE A 1 142 ? 25.138 -27.159 2.178 1.00 19.07 265 PHE A C 1
ATOM 1064 O O . PHE A 1 142 ? 24.382 -26.232 2.463 1.00 19.25 265 PHE A O 1
ATOM 1072 N N . PRO A 1 143 ? 26.214 -27.432 2.896 1.00 19.63 266 PRO A N 1
ATOM 1073 C CA . PRO A 1 143 ? 26.552 -26.577 4.042 1.00 18.22 266 PRO A CA 1
ATOM 1074 C C . PRO A 1 143 ? 27.175 -25.267 3.595 1.00 17.78 266 PRO A C 1
ATOM 1075 O O . PRO A 1 143 ? 27.964 -25.260 2.618 1.00 20.64 266 PRO A O 1
ATOM 1079 N N . LEU A 1 144 ? 26.801 -24.184 4.274 1.00 16.05 267 LEU A N 1
ATOM 1080 C CA . LEU A 1 144 ? 27.345 -22.839 4.069 1.00 15.83 267 LEU A CA 1
ATOM 1081 C C . LEU A 1 144 ? 28.058 -22.495 5.356 1.00 18.67 267 LEU A C 1
ATOM 1082 O O . LEU A 1 144 ? 27.434 -22.468 6.438 1.00 19.17 267 LEU A O 1
ATOM 1087 N N . GLU A 1 145 ? 29.341 -22.139 5.250 1.00 14.21 268 GLU A N 1
ATOM 1088 C CA . GLU A 1 145 ? 30.067 -21.624 6.397 1.00 15.71 268 GLU A CA 1
ATOM 1089 C C . GLU A 1 145 ? 29.716 -20.181 6.650 1.00 15.50 268 GLU A C 1
ATOM 1090 O O . GLU A 1 145 ? 29.702 -19.369 5.701 1.00 16.94 268 GLU A O 1
ATOM 1096 N N . VAL A 1 146 ? 29.348 -19.852 7.870 1.00 12.67 269 VAL A N 1
ATOM 1097 C CA . VAL A 1 146 ? 28.904 -18.524 8.276 1.00 12.95 269 VAL A CA 1
ATOM 1098 C C . VAL A 1 146 ? 29.927 -17.876 9.206 1.00 14.47 269 VAL A C 1
ATOM 1099 O O . VAL A 1 146 ? 30.365 -18.483 10.181 1.00 15.89 269 VAL A O 1
ATOM 1103 N N . THR A 1 147 ? 30.321 -16.624 8.899 1.00 13.00 270 THR A N 1
ATOM 1104 C CA . THR A 1 147 ? 31.081 -15.792 9.823 1.00 13.41 270 THR A CA 1
ATOM 1105 C C . THR A 1 147 ? 30.342 -14.525 10.119 1.00 15.68 270 THR A C 1
ATOM 1106 O O . THR A 1 147 ? 29.944 -13.824 9.188 1.00 15.36 270 THR A O 1
ATOM 1110 N N . VAL A 1 148 ? 30.156 -14.204 11.391 1.00 12.83 271 VAL A N 1
ATOM 1111 C CA . VAL A 1 148 ? 29.631 -12.941 11.855 1.00 14.34 271 VAL A CA 1
ATOM 1112 C C . VAL A 1 148 ? 30.795 -12.214 12.472 1.00 14.74 271 VAL A C 1
ATOM 1113 O O . VAL A 1 148 ? 31.510 -12.764 13.328 1.00 16.13 271 VAL A O 1
ATOM 1117 N N . MET A 1 149 ? 31.064 -10.982 12.010 1.00 12.94 272 MET A N 1
ATOM 1118 C CA . MET A 1 149 ? 32.053 -10.098 12.628 1.00 13.18 272 MET A CA 1
ATOM 1119 C C . MET A 1 149 ? 31.351 -8.962 13.325 1.00 14.53 272 MET A C 1
ATOM 1120 O O . MET A 1 149 ? 30.472 -8.303 12.744 1.00 15.59 272 MET A O 1
ATOM 1125 N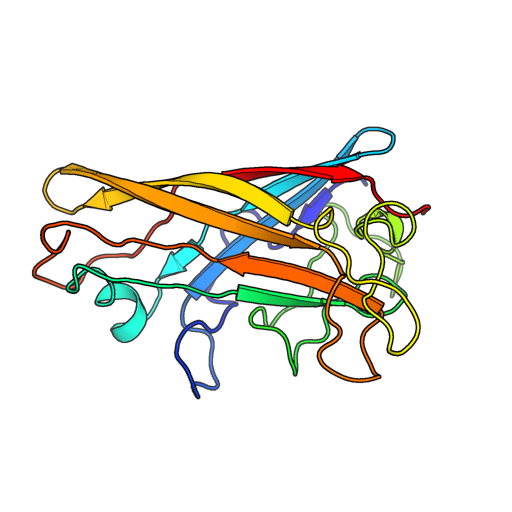 N . LEU A 1 150 ? 31.715 -8.732 14.592 1.00 13.61 273 LEU A N 1
ATOM 1126 C CA . LEU A 1 150 ? 31.128 -7.710 15.438 1.00 13.86 273 LEU A CA 1
ATOM 1127 C C . LEU A 1 150 ? 32.188 -6.633 15.663 1.00 15.44 273 LEU A C 1
ATOM 1128 O O . LEU A 1 150 ? 33.329 -6.922 16.086 1.00 15.51 273 LEU A O 1
ATOM 1133 N N . ASN A 1 151 ? 31.844 -5.365 15.396 1.00 14.89 274 ASN A N 1
ATOM 1134 C CA . ASN A 1 151 ? 32.779 -4.265 15.592 1.00 15.18 274 ASN A CA 1
ATOM 1135 C C . ASN A 1 151 ? 34.082 -4.518 14.852 1.00 17.15 274 ASN A C 1
ATOM 1136 O O . ASN A 1 151 ? 34.043 -4.811 13.662 1.00 16.75 274 ASN A O 1
ATOM 1141 N N . LYS A 1 152 ? 35.231 -4.436 15.508 1.00 17.55 275 LYS A N 1
ATOM 1142 C CA . LYS A 1 152 ? 36.557 -4.780 14.924 1.00 18.68 275 LYS A CA 1
ATOM 1143 C C . LYS A 1 152 ? 37.086 -3.758 13.888 1.00 19.86 275 LYS A C 1
ATOM 1144 O O . LYS A 1 152 ? 38.089 -3.068 14.113 1.00 21.52 275 LYS A O 1
ATOM 1150 N N . ARG A 1 153 ? 36.413 -3.650 12.754 1.00 21.59 276 ARG A N 1
ATOM 1151 C CA . ARG A 1 153 ? 36.941 -2.842 11.641 1.00 25.04 276 ARG A CA 1
ATOM 1152 C C . ARG A 1 153 ? 35.935 -1.772 11.256 1.00 25.09 276 ARG A C 1
ATOM 1153 O O . ARG A 1 153 ? 34.889 -2.095 10.704 1.00 25.93 276 ARG A O 1
ATOM 1161 N N . LEU A 1 154 ? 36.232 -0.518 11.555 1.00 28.91 277 LEU A N 1
ATOM 1162 C CA . LEU A 1 154 ? 35.433 0.574 11.070 1.00 30.08 277 LEU A CA 1
ATOM 1163 C C . LEU A 1 154 ? 35.644 0.844 9.564 1.00 29.26 277 LEU A C 1
ATOM 1164 O O . LEU A 1 154 ? 36.815 0.986 9.121 1.00 31.95 277 LEU A O 1
ATOM 1169 N N . PRO A 1 155 ? 34.550 1.051 8.807 1.00 29.76 278 PRO A N 1
ATOM 1170 C CA . PRO A 1 155 ? 34.707 1.376 7.360 1.00 30.71 278 PRO A CA 1
ATOM 1171 C C . PRO A 1 155 ? 35.078 2.813 7.085 1.00 33.71 278 PRO A C 1
ATOM 1172 O O . PRO A 1 155 ? 35.652 3.109 6.029 1.00 37.46 278 PRO A O 1
ATOM 1176 N N . ASP A 1 156 ? 34.780 3.682 8.037 1.00 32.92 279 ASP A N 1
ATOM 1177 C CA . ASP A 1 156 ? 34.903 5.144 7.859 1.00 34.59 279 ASP A CA 1
ATOM 1178 C C . ASP A 1 156 ? 34.753 5.762 9.261 1.00 34.34 279 ASP A C 1
ATOM 1179 O O . ASP A 1 156 ? 34.414 5.051 10.244 1.00 34.03 279 ASP A O 1
ATOM 1184 N N . SER A 1 157 ? 34.903 7.083 9.340 1.00 36.90 280 SER A N 1
ATOM 1185 C CA . SER A 1 157 ? 34.856 7.773 10.637 1.00 38.88 280 SER A CA 1
ATOM 1186 C C . SER A 1 157 ? 33.425 8.244 11.072 1.00 41.14 280 SER A C 1
ATOM 1187 O O . SER A 1 157 ? 33.276 8.998 12.058 1.00 40.04 280 SER A O 1
ATOM 1190 N N . ARG A 1 158 ? 32.405 7.772 10.341 1.00 36.35 281 ARG A N 1
ATOM 1191 C CA . ARG A 1 158 ? 31.001 8.049 10.625 1.00 36.58 281 ARG A CA 1
ATOM 1192 C C . ARG A 1 158 ? 30.260 6.920 11.360 1.00 31.63 281 ARG A C 1
ATOM 1193 O O . ARG A 1 158 ? 29.076 7.058 11.640 1.00 33.62 281 ARG A O 1
ATOM 1201 N N . THR A 1 159 ? 30.936 5.817 11.666 1.00 28.58 282 THR A N 1
ATOM 1202 C CA . THR A 1 159 ? 30.274 4.565 12.143 1.00 24.79 282 THR A CA 1
ATOM 1203 C C . THR A 1 159 ? 30.616 4.276 13.612 1.00 25.76 282 THR A C 1
ATOM 1204 O O . THR A 1 159 ? 31.749 4.454 14.045 1.00 27.01 282 THR A O 1
ATOM 1208 N N . SER A 1 160 ? 29.654 3.797 14.392 1.00 23.91 283 SER A N 1
ATOM 1209 C CA . SER A 1 160 ? 29.836 3.434 15.802 1.00 23.21 283 SER A CA 1
ATOM 1210 C C . SER A 1 160 ? 29.834 1.941 16.103 1.00 21.16 283 SER A C 1
ATOM 1211 O O . SER A 1 160 ? 30.488 1.506 17.050 1.00 21.60 283 SER A O 1
ATOM 1214 N N . TYR A 1 161 ? 29.094 1.148 15.337 1.00 19.24 284 TYR A N 1
ATOM 1215 C CA . TYR A 1 161 ? 29.010 -0.301 15.531 1.00 17.92 284 TYR A CA 1
ATOM 1216 C C . TYR A 1 161 ? 28.986 -0.961 14.194 1.00 18.46 284 TYR A C 1
ATOM 1217 O O . TYR A 1 161 ? 28.480 -0.429 13.211 1.00 19.09 284 TYR A O 1
ATOM 1226 N N . VAL A 1 162 ? 29.469 -2.195 14.138 1.00 16.73 285 VAL A N 1
ATOM 1227 C CA . VAL A 1 162 ? 29.519 -2.979 12.900 1.00 16.37 285 VAL A CA 1
ATOM 1228 C C . VAL A 1 162 ? 28.977 -4.402 13.126 1.00 16.49 285 VAL A C 1
ATOM 1229 O O . VAL A 1 162 ? 29.291 -5.031 14.137 1.00 14.66 285 VAL A O 1
ATOM 1233 N N . MET A 1 163 ? 28.203 -4.915 12.188 1.00 14.79 286 MET A N 1
ATOM 1234 C CA . MET A 1 163 ? 27.839 -6.326 12.179 1.00 15.30 286 MET A CA 1
ATOM 1235 C C . MET A 1 163 ? 27.921 -6.783 10.740 1.00 15.18 286 MET A C 1
ATOM 1236 O O . MET A 1 163 ? 27.203 -6.251 9.864 1.00 15.34 286 MET A O 1
ATOM 1241 N N . THR A 1 164 ? 28.787 -7.738 10.453 1.00 13.65 287 THR A N 1
ATOM 1242 C CA . THR A 1 164 ? 28.907 -8.240 9.111 1.00 14.06 287 THR A CA 1
ATOM 1243 C C . THR A 1 164 ? 28.679 -9.713 9.055 1.00 15.13 287 THR A C 1
ATOM 1244 O O . THR A 1 164 ? 28.952 -10.431 10.011 1.00 14.46 287 THR A O 1
ATOM 1248 N N . PHE A 1 165 ? 28.147 -10.168 7.904 1.00 14.52 288 PHE A N 1
ATOM 1249 C CA . PHE A 1 165 ? 27.827 -11.594 7.658 1.00 13.75 288 PHE A CA 1
ATOM 1250 C C . PHE A 1 165 ? 28.499 -12.053 6.418 1.00 14.97 288 PHE A C 1
ATOM 1251 O O . PHE A 1 165 ? 28.450 -11.365 5.368 1.00 16.58 288 PHE A O 1
ATOM 1259 N N . LEU A 1 166 ? 29.133 -13.215 6.456 1.00 12.91 289 LEU A N 1
ATOM 1260 C CA . LEU A 1 166 ? 29.689 -13.875 5.301 1.00 14.17 289 LEU A CA 1
ATOM 1261 C C . LEU A 1 166 ? 29.139 -15.285 5.212 1.00 14.85 289 LEU A C 1
ATOM 1262 O O . LEU A 1 166 ? 29.242 -16.029 6.212 1.00 15.96 289 LEU A O 1
ATOM 1267 N N . TRP A 1 167 ? 28.502 -15.677 4.091 1.00 13.21 290 TRP A N 1
ATOM 1268 C CA . TRP A 1 167 ? 28.156 -17.044 3.835 1.00 13.05 290 TRP A CA 1
ATOM 1269 C C . TRP A 1 167 ? 29.036 -17.590 2.710 1.00 13.94 290 TRP A C 1
ATOM 1270 O O . TRP A 1 167 ? 29.164 -16.941 1.652 1.00 16.50 290 TRP A O 1
ATOM 1281 N N . SER A 1 168 ? 29.672 -18.733 2.912 1.00 14.61 291 SER A N 1
ATOM 1282 C CA A SER A 1 168 ? 30.650 -19.271 1.964 0.50 17.26 291 SER A CA 1
ATOM 1283 C CA B SER A 1 168 ? 30.547 -19.244 1.873 0.50 16.93 291 SER A CA 1
ATOM 1284 C C . SER A 1 168 ? 30.303 -20.690 1.581 1.00 18.46 291 SER A C 1
ATOM 1285 O O . SER A 1 168 ? 30.026 -21.518 2.459 1.00 18.71 291 SER A O 1
ATOM 1290 N N . LEU A 1 169 ? 30.389 -21.001 0.305 1.00 19.24 292 LEU A N 1
ATOM 1291 C CA A LEU A 1 169 ? 30.255 -22.348 -0.251 0.50 22.37 292 LEU A CA 1
ATOM 1292 C CA B LEU A 1 169 ? 30.464 -22.405 -0.067 0.50 21.62 292 LEU A CA 1
ATOM 1293 C C . LEU A 1 169 ? 31.573 -22.611 -1.033 1.00 22.55 292 LEU A C 1
ATOM 1294 O O . LEU A 1 169 ? 31.809 -21.839 -1.918 1.00 21.67 292 LEU A O 1
ATOM 1303 N N . ASN A 1 170 ? 32.363 -23.672 -0.775 1.00 27.55 293 ASN A N 1
ATOM 1304 C CA . ASN A 1 170 ? 33.438 -24.112 -1.692 1.00 32.66 293 ASN A CA 1
ATOM 1305 C C . ASN A 1 170 ? 33.238 -25.617 -1.875 1.00 34.32 293 ASN A C 1
ATOM 1306 O O . ASN A 1 170 ? 33.884 -26.410 -1.229 1.00 39.61 293 ASN A O 1
ATOM 1311 N N . ALA A 1 171 ? 32.285 -25.961 -2.759 1.00 35.24 294 ALA A N 1
ATOM 1312 C CA . ALA A 1 171 ? 31.807 -27.331 -3.011 1.00 33.15 294 ALA A CA 1
ATOM 1313 C C . ALA A 1 171 ? 32.604 -28.003 -4.108 1.00 33.02 294 ALA A C 1
ATOM 1314 O O . ALA A 1 171 ? 33.392 -27.380 -4.812 1.00 31.57 294 ALA A O 1
ATOM 1316 N N . GLY A 1 172 ? 32.371 -29.308 -4.254 1.00 37.32 295 GLY A N 1
ATOM 1317 C CA . GLY A 1 172 ? 33.002 -30.112 -5.302 1.00 39.39 295 GLY A CA 1
ATOM 1318 C C . GLY A 1 172 ? 32.365 -29.881 -6.660 1.00 39.97 295 GLY A C 1
ATOM 1319 O O . GLY A 1 172 ? 33.029 -29.913 -7.675 1.00 43.57 295 GLY A O 1
ATOM 1320 N N . LEU A 1 173 ? 31.048 -29.630 -6.655 1.00 37.05 296 LEU A N 1
ATOM 1321 C CA . LEU A 1 173 ? 30.289 -29.398 -7.861 1.00 36.18 296 LEU A CA 1
ATOM 1322 C C . LEU A 1 173 ? 29.214 -28.351 -7.522 1.00 31.31 296 LEU A C 1
ATOM 1323 O O . LEU A 1 173 ? 28.834 -28.182 -6.362 1.00 33.02 296 LEU A O 1
ATOM 1328 N N . ALA A 1 174 ? 28.759 -27.640 -8.536 1.00 27.54 297 ALA A N 1
ATOM 1329 C CA . ALA A 1 174 ? 27.779 -26.577 -8.339 1.00 27.25 297 ALA A CA 1
ATOM 1330 C C . ALA A 1 174 ? 26.480 -27.170 -7.858 1.00 22.41 297 ALA A C 1
ATOM 1331 O O . ALA A 1 174 ? 26.032 -28.194 -8.420 1.00 24.55 297 ALA A O 1
ATOM 1333 N N . PRO A 1 175 ? 25.829 -26.502 -6.911 1.00 20.74 298 PRO A N 1
ATOM 1334 C CA . PRO A 1 175 ? 24.491 -26.949 -6.497 1.00 19.80 298 PRO A CA 1
ATOM 1335 C C . PRO A 1 175 ? 23.415 -26.888 -7.592 1.00 21.78 298 PRO A C 1
ATOM 1336 O O . PRO A 1 175 ? 22.517 -27.713 -7.599 1.00 22.45 298 PRO A O 1
ATOM 1340 N N . GLU A 1 176 ? 23.523 -25.944 -8.511 1.00 20.15 299 GLU A N 1
ATOM 1341 C CA . GLU A 1 176 ? 22.494 -25.657 -9.507 1.00 20.57 299 GLU A CA 1
ATOM 1342 C C . GLU A 1 176 ? 23.071 -25.608 -10.912 1.00 21.68 299 GLU A C 1
ATOM 1343 O O . GLU A 1 176 ? 24.255 -25.318 -11.100 1.00 22.63 299 GLU A O 1
ATOM 1349 N N . THR A 1 177 ? 22.214 -25.880 -11.884 1.00 21.50 300 THR A N 1
ATOM 1350 C CA . THR A 1 177 ? 22.542 -25.660 -13.297 1.00 22.66 300 THR A CA 1
ATOM 1351 C C . THR A 1 177 ? 21.547 -24.721 -13.995 1.00 22.32 300 THR A C 1
ATOM 1352 O O . THR A 1 177 ? 21.632 -24.526 -15.221 1.00 24.58 300 THR A O 1
ATOM 1356 N N . THR A 1 178 ? 20.668 -24.124 -13.209 1.00 22.18 301 THR A N 1
ATOM 1357 C CA . THR A 1 178 ? 19.661 -23.174 -13.706 1.00 21.86 301 THR A CA 1
ATOM 1358 C C . THR A 1 178 ? 19.354 -22.232 -12.554 1.00 20.83 301 THR A C 1
ATOM 1359 O O . THR A 1 178 ? 19.646 -22.526 -11.405 1.00 20.56 301 THR A O 1
ATOM 1363 N N . GLN A 1 179 ? 18.706 -21.110 -12.891 1.00 20.59 302 GLN A N 1
ATOM 1364 C CA . GLN A 1 179 ? 18.342 -20.132 -11.902 1.00 20.38 302 GLN A CA 1
ATOM 1365 C C . GLN A 1 179 ? 17.390 -20.779 -10.864 1.00 19.90 302 GLN A C 1
ATOM 1366 O O . GLN A 1 179 ? 16.470 -21.540 -11.225 1.00 21.24 302 GLN A O 1
ATOM 1372 N N . ALA A 1 180 ? 17.552 -20.431 -9.602 1.00 19.15 303 ALA A N 1
ATOM 1373 C CA . ALA A 1 180 ? 16.708 -20.883 -8.516 1.00 19.27 303 ALA A CA 1
ATOM 1374 C C . ALA A 1 180 ? 16.791 -19.885 -7.412 1.00 18.68 303 ALA A C 1
ATOM 1375 O O . ALA A 1 180 ? 17.842 -19.243 -7.219 1.00 17.69 303 ALA A O 1
ATOM 1377 N N . THR A 1 181 ? 15.741 -19.814 -6.605 1.00 18.92 304 THR A N 1
ATOM 1378 C CA . THR A 1 181 ? 15.733 -18.787 -5.539 1.00 17.81 304 THR A CA 1
ATOM 1379 C C . THR A 1 181 ? 16.780 -19.115 -4.496 1.00 17.48 304 THR A C 1
ATOM 1380 O O . THR A 1 181 ? 16.743 -20.189 -3.872 1.00 18.96 304 THR A O 1
ATOM 1384 N N . LEU A 1 182 ? 17.749 -18.235 -4.314 1.00 16.35 305 LEU A N 1
ATOM 1385 C CA . LEU A 1 182 ? 18.770 -18.385 -3.295 1.00 15.82 305 LEU A CA 1
ATOM 1386 C C . LEU A 1 182 ? 18.063 -18.228 -1.918 1.00 15.81 305 LEU A C 1
ATOM 1387 O O . LEU A 1 182 ? 17.294 -17.284 -1.695 1.00 16.55 305 LEU A O 1
ATOM 1392 N N . ILE A 1 183 ? 18.201 -19.198 -1.063 1.00 14.54 306 ILE A N 1
ATOM 1393 C CA . ILE A 1 183 ? 17.660 -19.188 0.292 1.00 14.89 306 ILE A CA 1
ATOM 1394 C C . ILE A 1 183 ? 18.719 -19.736 1.219 1.00 14.17 306 ILE A C 1
ATOM 1395 O O . ILE A 1 183 ? 19.125 -20.908 1.068 1.00 14.45 306 ILE A O 1
ATOM 1400 N N . THR A 1 184 ? 19.155 -18.959 2.216 1.00 13.40 307 THR A N 1
ATOM 1401 C CA . THR A 1 184 ? 20.058 -19.477 3.265 1.00 13.28 307 THR A CA 1
ATOM 1402 C C . THR A 1 184 ? 19.154 -19.951 4.430 1.00 14.27 307 THR A C 1
ATOM 1403 O O . THR A 1 184 ? 18.253 -19.207 4.879 1.00 15.77 307 THR A O 1
ATOM 1407 N N . SER A 1 185 ? 19.329 -21.150 4.911 1.00 13.17 308 SER A N 1
ATOM 1408 C CA . SER A 1 185 ? 18.488 -21.591 6.049 1.00 13.25 308 SER A CA 1
ATOM 1409 C C . SER A 1 185 ? 18.823 -20.741 7.263 1.00 13.90 308 SER A C 1
ATOM 1410 O O . SER A 1 185 ? 19.942 -20.214 7.367 1.00 13.02 308 SER A O 1
ATOM 1413 N N . PRO A 1 186 ? 17.883 -20.547 8.162 1.00 13.76 309 PRO A N 1
ATOM 1414 C CA . PRO A 1 186 ? 18.129 -19.564 9.220 1.00 15.70 309 PRO A CA 1
ATOM 1415 C C . PRO A 1 186 ? 19.289 -19.893 10.114 1.00 13.41 309 PRO A C 1
ATOM 1416 O O . PRO A 1 186 ? 19.512 -21.064 10.509 1.00 15.23 309 PRO A O 1
ATOM 1420 N N . PHE A 1 187 ? 20.054 -18.863 10.442 1.00 12.58 310 PHE A N 1
ATOM 1421 C CA . PHE A 1 187 ? 21.255 -18.949 11.241 1.00 12.60 310 PHE A CA 1
ATOM 1422 C C . PHE A 1 187 ? 20.998 -18.166 12.534 1.00 13.60 310 PHE A C 1
ATOM 1423 O O . PHE A 1 187 ? 20.570 -17.025 12.469 1.00 13.60 310 PHE A O 1
ATOM 1431 N N . THR A 1 188 ? 21.254 -18.795 13.658 1.00 13.62 311 THR A N 1
ATOM 1432 C CA . THR A 1 188 ? 21.059 -18.182 14.972 1.00 14.80 311 THR A CA 1
ATOM 1433 C C . THR A 1 188 ? 22.381 -17.979 15.614 1.00 16.06 311 THR A C 1
ATOM 1434 O O . THR A 1 188 ? 23.337 -18.789 15.473 1.00 18.18 311 THR A O 1
ATOM 1438 N N . PHE A 1 189 ? 22.480 -16.871 16.382 1.00 14.36 312 PHE A N 1
ATOM 1439 C CA . PHE A 1 189 ? 23.685 -16.477 17.032 1.00 14.79 312 PHE A CA 1
ATOM 1440 C C . PHE A 1 189 ? 23.336 -15.592 18.213 1.00 18.18 312 PHE A C 1
ATOM 1441 O O . PHE A 1 189 ? 22.219 -15.096 18.299 1.00 19.69 312 PHE A O 1
ATOM 1449 N N . SER A 1 190 ? 24.258 -15.489 19.145 1.00 14.77 313 SER A N 1
ATOM 1450 C CA . SER A 1 190 ? 24.069 -14.662 20.352 1.00 16.00 313 SER A CA 1
ATOM 1451 C C . SER A 1 190 ? 25.326 -13.874 20.616 1.00 14.99 313 SER A C 1
ATOM 1452 O O . SER A 1 190 ? 26.463 -14.320 20.376 1.00 15.86 313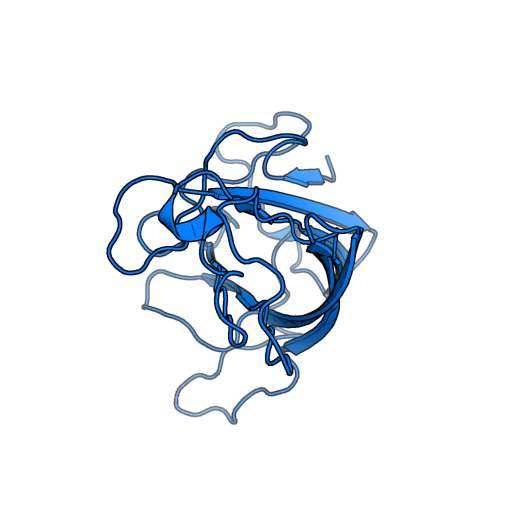 SER A O 1
ATOM 1455 N N . TYR A 1 191 ? 25.152 -12.663 21.099 1.00 13.32 314 TYR A N 1
ATOM 1456 C CA . T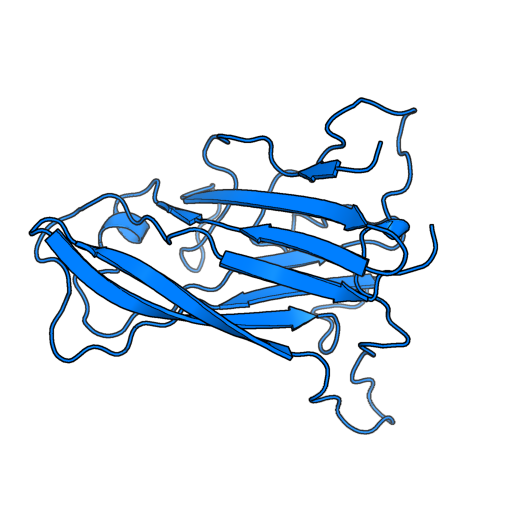YR A 1 191 ? 26.274 -11.808 21.436 1.00 13.13 314 TYR A CA 1
ATOM 1457 C C . TYR A 1 191 ? 26.003 -10.885 22.643 1.00 13.75 314 TYR A C 1
ATOM 1458 O O . TYR A 1 191 ? 24.856 -10.604 23.003 1.00 14.29 314 TYR A O 1
ATOM 1467 N N . ILE A 1 192 ? 27.046 -10.399 23.296 1.00 13.90 315 ILE A N 1
ATOM 1468 C CA . ILE A 1 192 ? 26.992 -9.517 24.448 1.00 14.79 315 IL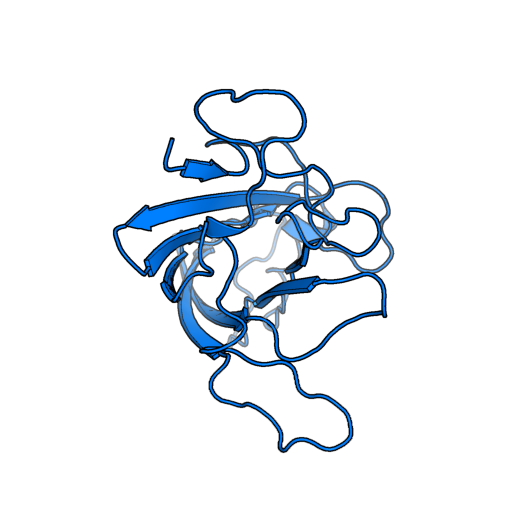E A CA 1
ATOM 1469 C C . ILE A 1 192 ? 26.644 -8.113 23.954 1.00 14.78 315 ILE A C 1
ATOM 1470 O O . ILE A 1 192 ? 27.257 -7.588 23.052 1.00 14.83 315 ILE A O 1
ATOM 1475 N N . ARG A 1 193 ? 25.603 -7.571 24.557 1.00 15.78 316 ARG A N 1
ATOM 1476 C CA . ARG A 1 193 ? 25.070 -6.262 24.033 1.00 16.47 316 ARG A CA 1
ATOM 1477 C C . ARG A 1 193 ? 25.548 -5.049 24.823 1.00 18.10 316 ARG A C 1
ATOM 1478 O O . ARG A 1 193 ? 25.961 -5.109 26.019 1.00 19.31 316 ARG A O 1
ATOM 1486 N N . GLU A 1 194 ? 25.455 -3.895 24.158 1.00 19.27 317 GLU A N 1
ATOM 1487 C CA . GLU A 1 194 ? 25.662 -2.592 24.814 1.00 22.73 317 GLU A CA 1
ATOM 1488 C C . GLU A 1 194 ? 24.586 -2.288 25.867 1.00 24.85 317 GLU A C 1
ATOM 1489 O O . GLU A 1 194 ? 23.447 -2.766 25.757 1.00 25.02 317 GLU A O 1
ATOM 1495 N N . ASP A 1 195 ? 24.934 -1.442 26.841 1.00 32.05 318 ASP A N 1
ATOM 1496 C CA . ASP A 1 195 ? 23.919 -0.879 27.735 1.00 36.01 318 ASP A CA 1
ATOM 1497 C C . ASP A 1 195 ? 22.897 -0.018 26.971 1.00 35.83 318 ASP A C 1
ATOM 1498 O O . ASP A 1 195 ? 23.224 0.689 25.990 1.00 37.65 318 ASP A O 1
ATOM 1503 N N . ASP A 1 196 ? 21.650 -0.130 27.402 1.00 38.23 319 ASP A N 1
ATOM 1504 C CA . ASP A 1 196 ? 20.504 0.617 26.809 1.00 43.72 319 ASP A CA 1
ATOM 1505 C C . ASP A 1 196 ? 20.747 2.115 26.705 1.00 50.14 319 ASP A C 1
ATOM 1506 O O . ASP A 1 196 ? 21.246 2.705 27.698 1.00 49.45 319 ASP A O 1
#

Sequence (190 aa):
NNTLWTGPKPEANCIIEYGKQNPDSKLTLILVKNGGIVNGYVTTLMGASDYVNTLFKNKNVSSINNVELYFDATGHILPDSSSLKTDLELKYKQTADFSARGFMPSTTAYPFDLPNAGTHNENYIFGQCYYKASDGALFPLEVTVMLNKRLPDSRTSYVMTFLWSSLLNAGLAPETTQATLITSPFTFSYIREDD

InterPro domains:
  IPR000931 Adenovirus fibre protein [PR00307] (8-18)
  IPR000931 Adenovirus fibre protein [PR00307] (24-36)
  IPR000931 Adenovirus fibre protein [PR00307] (58-72)
  IPR000931 Adenovirus fibre protein [PR00307] (108-118)
  IPR000931 Adenovirus fibre protein [PR00307] (132-143)
  IPR000931 Adenovirus fibre protein [PR00307] (153-167)
  IPR000931 Adenovirus fibre protein [PR00307] (225-237)
  IPR000939 Adenoviral fibre protein, repeat/shaft region [PF00608] (33-73)
  IPR000939 Adenoviral fibre protein, repeat/shaft region [PF00608] (82-125)
  IPR000978 Adenoviral fibre protein, knob [PF00541] (129-318)
  IPR008982 Adenovirus pIV-like, attachment domain [G3DSA:2.60.90.10] (127-319)
  IPR008982 Adenovirus pIV-like, attachment domain [SSF49835] (130-319)
  IPR009013 Attachment protein shaft domain superfamily [SSF51225] (46-129)

Radius of gyration: 16.8 Å; Cα contacts (8 Å, |Δi|>4): 484; chains: 1; bounding box: 42×41×43 Å

Organism: Human adenovirus B serotype 3 (NCBI:txid45659)

B-factor: mean 26.33, std 11.91, range [11.61, 92.7]